Protein AF-0000000087427695 (afdb_homodimer)

pLDDT: mean 90.25, std 12.3, range [23.39, 98.06]

Radius of gyration: 24.6 Å; Cα contacts (8 Å, |Δi|>4): 651; chains: 2; bounding box: 50×74×63 Å

Secondary structure (DSSP, 8-state):
---TT-SEEEEEGGG--TT-EEEEEEEEEEEEEEEEEE--STT---EEEEEEEETTT--EEEEEEETTSEEEEE-EEEEEEEEEEE-SSEEEEE-TTS-EEEEE--TT-HHHHHHHHHHHHH-SEEEEEEEEEETTEEEEEEEEEEE--/---TT-SEEEEEGGG--TT-EEEEEEEEEEEEEEEEEE--STTPPPEEEEEEEETTT--EEEEEEETTSEEEEE-EEEEEEEEEEE-SSEEEEE-TTS-EEEEE--TT-HHHHHHHHHHHHH-SEEEEEEEEEETTEEEEEEEEEEE--

Structure (mmCIF, N/CA/C/O backbone):
data_AF-0000000087427695-model_v1
#
loop_
_entity.id
_entity.type
_entity.pdbx_description
1 polymer 'Eukaryotic translation initiation factor 5A'
#
loop_
_atom_site.group_PDB
_atom_site.id
_atom_site.type_symbol
_atom_site.label_atom_id
_atom_site.label_alt_id
_atom_site.label_comp_id
_atom_site.label_asym_id
_atom_site.label_entity_id
_atom_site.label_seq_id
_atom_site.pdbx_PDB_ins_code
_atom_site.Cartn_x
_atom_site.Cartn_y
_atom_site.Cartn_z
_atom_site.occupancy
_atom_site.B_iso_or_equiv
_atom_site.auth_seq_id
_atom_site.auth_comp_id
_atom_site.auth_asym_id
_atom_site.auth_atom_id
_atom_site.pdbx_PDB_model_num
ATOM 1 N N . MET A 1 1 ? -1.436 -30.484 7.551 1 23.73 1 MET A N 1
ATOM 2 C CA . MET A 1 1 ? -2.191 -30.594 6.305 1 23.73 1 MET A CA 1
ATOM 3 C C . MET A 1 1 ? -2.738 -29.234 5.883 1 23.73 1 MET A C 1
ATOM 5 O O . MET A 1 1 ? -3.424 -28.562 6.66 1 23.73 1 MET A O 1
ATOM 9 N N . SER A 1 2 ? -1.896 -28.297 5.223 1 32.62 2 SER A N 1
ATOM 10 C CA . SER A 1 2 ? -2.33 -26.953 4.863 1 32.62 2 SER A CA 1
ATOM 11 C C . SER A 1 2 ? -3.75 -26.953 4.305 1 32.62 2 SER A C 1
ATOM 13 O O . SER A 1 2 ? -4.051 -27.703 3.369 1 32.62 2 SER A O 1
ATOM 15 N N . ALA A 1 3 ? -4.711 -26.781 4.957 1 34.72 3 ALA A N 1
ATOM 16 C CA . ALA A 1 3 ? -6.086 -26.875 4.477 1 34.72 3 ALA A CA 1
ATOM 17 C C . ALA A 1 3 ? -6.266 -26.125 3.16 1 34.72 3 ALA A C 1
ATOM 19 O O . ALA A 1 3 ? -5.832 -24.984 3.027 1 34.72 3 ALA A O 1
ATOM 20 N N . SER A 1 4 ? -6.473 -26.703 2.004 1 45.66 4 SER A N 1
ATOM 21 C CA . SER A 1 4 ? -6.457 -26.547 0.552 1 45.66 4 SER A CA 1
ATOM 22 C C . SER A 1 4 ? -7.062 -25.219 0.126 1 45.66 4 SER A C 1
ATOM 24 O O . SER A 1 4 ? -6.645 -24.641 -0.875 1 45.66 4 SER A O 1
ATOM 26 N N . GLY A 1 5 ? -8.031 -24.578 0.912 1 54.56 5 GLY A N 1
ATOM 27 C CA . GLY A 1 5 ? -8.875 -23.469 0.482 1 54.56 5 GLY A CA 1
ATOM 28 C C . GLY A 1 5 ? -8.461 -22.141 1.078 1 54.56 5 GLY A C 1
ATOM 29 O O . GLY A 1 5 ? -9.039 -21.094 0.755 1 54.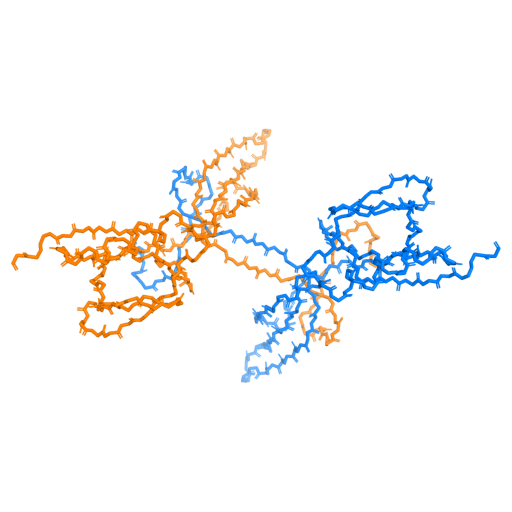56 5 GLY A O 1
ATOM 30 N N . GLU A 1 6 ? -7.508 -22.141 2.02 1 64.12 6 GLU A N 1
ATOM 31 C CA . GLU A 1 6 ? -7.246 -20.875 2.697 1 64.12 6 GLU A CA 1
ATOM 32 C C . GLU A 1 6 ? -6.281 -20.016 1.894 1 64.12 6 GLU A C 1
ATOM 34 O O . GLU A 1 6 ? -5.258 -20.5 1.408 1 64.12 6 GLU A O 1
ATOM 39 N N . PRO A 1 7 ? -6.57 -18.688 1.819 1 83.25 7 PRO A N 1
ATOM 40 C CA . PRO A 1 7 ? -5.742 -17.797 1.016 1 83.25 7 PRO A CA 1
ATOM 41 C C . PRO A 1 7 ? -4.336 -17.609 1.585 1 83.25 7 PRO A C 1
ATOM 43 O O . PRO A 1 7 ? -3.418 -17.234 0.859 1 83.25 7 PRO A O 1
ATOM 46 N N . MET A 1 8 ? -4.199 -18.062 2.918 1 90.31 8 MET A N 1
ATOM 47 C CA . MET A 1 8 ? -2.902 -17.891 3.568 1 90.31 8 MET A CA 1
ATOM 48 C C . MET A 1 8 ? -2.715 -18.906 4.695 1 90.31 8 MET A C 1
ATOM 50 O O . MET A 1 8 ? -3.674 -19.562 5.113 1 90.31 8 MET A O 1
ATOM 54 N N . TYR A 1 9 ? -1.503 -19.172 5.152 1 92.38 9 TYR A N 1
ATOM 55 C CA . TYR A 1 9 ? -1.178 -20.047 6.273 1 92.38 9 TYR A CA 1
ATOM 56 C C . TYR A 1 9 ? -0.063 -19.453 7.125 1 92.38 9 TYR A C 1
ATOM 58 O O . TYR A 1 9 ? 0.757 -18.672 6.629 1 92.38 9 TYR A O 1
ATOM 66 N N . PRO A 1 10 ? -0.012 -19.781 8.383 1 93.75 10 PRO A N 1
ATOM 67 C CA . PRO A 1 10 ? 1.019 -19.25 9.273 1 93.75 10 PRO A CA 1
ATOM 68 C C . PRO A 1 10 ? 2.336 -20.016 9.188 1 93.75 10 PRO A C 1
ATOM 70 O O . PRO A 1 10 ? 2.336 -21.219 8.922 1 93.75 10 PRO A O 1
ATOM 73 N N . LYS A 1 11 ? 3.418 -19.359 9.305 1 94.56 11 LYS A N 1
ATOM 74 C CA . LYS A 1 11 ? 4.773 -19.906 9.383 1 94.56 11 LYS A CA 1
ATOM 75 C C . LYS A 1 11 ? 5.625 -19.109 10.375 1 94.56 11 LYS A C 1
ATOM 77 O O . LYS A 1 11 ? 5.551 -17.891 10.422 1 94.56 11 LYS A O 1
ATOM 82 N N . GLN A 1 12 ? 6.414 -19.781 11.18 1 94.94 12 GLN A N 1
ATOM 83 C CA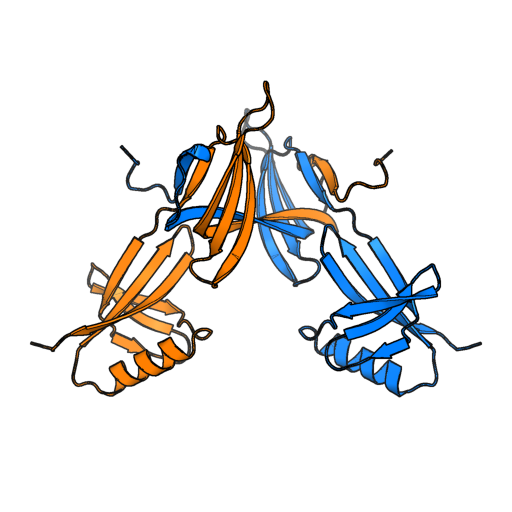 . GLN A 1 12 ? 7.301 -19.062 12.086 1 94.94 12 GLN A CA 1
ATOM 84 C C . GLN A 1 12 ? 8.336 -18.25 11.32 1 94.94 12 GLN A C 1
ATOM 86 O O . GLN A 1 12 ? 8.945 -18.734 10.367 1 94.94 12 GLN A O 1
ATOM 91 N N . ALA A 1 13 ? 8.602 -17.078 11.781 1 95.06 13 ALA A N 1
ATOM 92 C CA . ALA A 1 13 ? 9.531 -16.188 11.102 1 95.06 13 ALA A CA 1
ATOM 93 C C . ALA A 1 13 ? 10.922 -16.797 11.008 1 95.06 13 ALA A C 1
ATOM 95 O O . ALA A 1 13 ? 11.602 -16.656 9.984 1 95.06 13 ALA A O 1
ATOM 96 N N . GLY A 1 14 ? 11.258 -17.469 12.055 1 94.44 14 GLY A N 1
ATOM 97 C CA . GLY A 1 14 ? 12.57 -18.094 12.07 1 94.44 14 GLY A CA 1
ATOM 98 C C . GLY A 1 14 ? 12.711 -19.203 11.055 1 94.44 14 GLY A C 1
ATOM 99 O O . GLY A 1 14 ? 13.82 -19.641 10.75 1 94.44 14 GLY A O 1
ATOM 100 N N . ASN A 1 15 ? 11.609 -19.703 10.523 1 95.62 15 ASN A N 1
ATOM 101 C CA . ASN A 1 15 ? 11.625 -20.797 9.547 1 95.62 15 ASN A CA 1
ATOM 102 C C . ASN A 1 15 ? 11.516 -20.281 8.117 1 95.62 15 ASN A C 1
ATOM 104 O O . ASN A 1 15 ? 11.516 -21.062 7.168 1 95.62 15 ASN A O 1
ATOM 108 N N . LEU A 1 16 ? 11.43 -19.031 8.008 1 96.19 16 LEU A N 1
ATOM 109 C CA . LEU A 1 16 ? 11.344 -18.438 6.672 1 96.19 16 LEU A CA 1
ATOM 110 C C . LEU A 1 16 ? 12.695 -18.516 5.961 1 96.19 16 LEU A C 1
ATOM 112 O O . LEU A 1 16 ? 13.742 -18.328 6.586 1 96.19 16 LEU A O 1
ATOM 116 N N . LYS A 1 17 ? 12.617 -18.719 4.703 1 96.38 17 LYS A N 1
ATOM 117 C CA . LYS A 1 17 ? 13.805 -18.719 3.855 1 96.38 17 LYS A CA 1
ATOM 118 C C . LYS A 1 17 ? 13.602 -17.828 2.637 1 96.38 17 LYS A C 1
ATOM 120 O O . LYS A 1 17 ? 12.477 -17.484 2.283 1 96.38 17 LYS A O 1
ATOM 125 N N . LYS A 1 18 ? 14.758 -17.484 2.076 1 96.62 18 LYS A N 1
ATOM 126 C CA . LYS A 1 18 ? 14.688 -16.781 0.799 1 96.62 18 LYS A CA 1
ATOM 127 C C . LYS A 1 18 ? 13.844 -17.547 -0.209 1 96.62 18 LYS A C 1
ATOM 129 O O . LYS A 1 18 ? 14 -18.766 -0.362 1 96.62 18 LYS A O 1
ATOM 134 N N . GLY A 1 19 ? 12.984 -16.859 -0.853 1 97.31 19 GLY A N 1
ATOM 135 C CA . GLY A 1 19 ? 12.148 -17.5 -1.854 1 97.31 19 GLY A CA 1
ATOM 136 C C . GLY A 1 19 ? 10.766 -17.844 -1.337 1 97.31 19 GLY A C 1
ATOM 137 O O . GLY A 1 19 ? 9.844 -18.078 -2.123 1 97.31 19 GLY A O 1
ATOM 138 N N . ASP A 1 20 ? 10.602 -17.844 -0.006 1 97.31 20 ASP A N 1
ATOM 139 C CA . ASP A 1 20 ? 9.281 -18.078 0.565 1 97.31 20 ASP A CA 1
ATOM 140 C C . ASP A 1 20 ? 8.352 -16.891 0.317 1 97.31 20 ASP A C 1
ATOM 142 O O . ASP A 1 20 ? 8.812 -15.766 0.136 1 97.31 20 ASP A O 1
ATOM 146 N N . TYR A 1 21 ? 7.117 -17.25 0.257 1 97.19 21 TYR A N 1
ATOM 147 C CA . TYR A 1 21 ? 6.137 -16.172 0.163 1 97.19 21 TYR A CA 1
ATOM 148 C C . TYR A 1 21 ? 5.742 -15.672 1.547 1 97.19 21 TYR A C 1
ATOM 150 O O . TYR A 1 21 ? 5.75 -16.438 2.516 1 97.19 21 TYR A O 1
ATOM 158 N N . ILE A 1 22 ? 5.426 -14.43 1.619 1 96.31 22 ILE A N 1
ATOM 159 C CA . ILE A 1 22 ? 5.039 -13.82 2.885 1 96.31 22 ILE A CA 1
ATOM 160 C C . ILE A 1 22 ? 4.07 -12.672 2.627 1 96.31 22 ILE A C 1
ATOM 162 O O . ILE A 1 22 ? 4.172 -11.984 1.609 1 96.31 22 ILE A O 1
ATOM 166 N N . VAL A 1 23 ? 3.182 -12.523 3.516 1 93.44 23 VAL A N 1
ATOM 167 C CA . VAL A 1 23 ? 2.283 -11.375 3.467 1 93.44 23 VAL A CA 1
ATOM 168 C C . VAL A 1 23 ? 2.926 -10.188 4.176 1 93.44 23 VAL A C 1
ATOM 170 O O . VAL A 1 23 ? 3.268 -10.273 5.359 1 93.44 23 VAL A O 1
ATOM 173 N N . MET A 1 24 ? 3.148 -9.148 3.414 1 91.81 24 MET A N 1
ATOM 174 C CA . MET A 1 24 ? 3.684 -7.926 4.004 1 91.81 24 MET A CA 1
ATOM 175 C C . MET A 1 24 ? 2.584 -6.883 4.188 1 91.81 24 MET A C 1
ATOM 177 O O . MET A 1 24 ? 1.581 -6.898 3.471 1 91.81 24 MET A O 1
ATOM 181 N N . LYS A 1 25 ? 2.773 -6.16 5.242 1 84.88 25 LYS A N 1
ATOM 182 C CA . LYS A 1 25 ? 1.783 -5.129 5.535 1 84.88 25 LYS A CA 1
ATOM 183 C C . LYS A 1 25 ? 2.377 -3.732 5.371 1 84.88 25 LYS A C 1
ATOM 185 O O . LYS A 1 25 ? 3.555 -3.516 5.664 1 84.88 25 LYS A O 1
ATOM 190 N N . ASP A 1 26 ? 1.65 -2.912 4.754 1 82.5 26 ASP A N 1
ATOM 191 C CA . ASP A 1 26 ? 1.97 -1.487 4.746 1 82.5 26 ASP A CA 1
ATOM 192 C C . ASP A 1 26 ? 0.881 -0.677 5.445 1 82.5 26 ASP A C 1
ATOM 194 O O . ASP A 1 26 ? -0.262 -1.125 5.551 1 82.5 26 ASP A O 1
ATOM 198 N N . VAL A 1 27 ? 1.381 0.346 6.09 1 82.44 27 VAL A N 1
ATOM 199 C CA . VAL A 1 27 ? 0.466 1.183 6.859 1 82.44 27 VAL A CA 1
ATOM 200 C C . VAL A 1 27 ? 0.341 2.555 6.199 1 82.44 27 VAL A C 1
ATOM 202 O O . VAL A 1 27 ? 1.327 3.104 5.703 1 82.44 27 VAL A O 1
ATOM 205 N N . PHE A 1 28 ? -0.844 2.963 6.164 1 88 28 PHE A N 1
ATOM 206 C CA . PHE A 1 28 ? -1.158 4.215 5.488 1 88 28 PHE A CA 1
ATOM 207 C C . PHE A 1 28 ? -1.92 5.156 6.414 1 88 28 PHE A C 1
ATOM 209 O O . PHE A 1 28 ? -2.873 4.746 7.078 1 88 28 PHE A O 1
ATOM 216 N N . PRO A 1 29 ? -1.389 6.41 6.461 1 94.44 29 PRO A N 1
ATOM 217 C CA . PRO A 1 29 ? -2.203 7.402 7.164 1 94.44 29 PRO A CA 1
ATOM 218 C C . PRO A 1 29 ? -3.451 7.805 6.379 1 94.44 29 PRO A C 1
ATOM 220 O O . PRO A 1 29 ? -3.346 8.367 5.289 1 94.44 29 PRO A O 1
ATOM 223 N N . CYS A 1 30 ? -4.602 7.605 6.953 1 95.94 30 CYS A N 1
ATOM 224 C CA . CYS A 1 30 ? -5.867 7.852 6.27 1 95.94 30 CYS A CA 1
ATOM 225 C C . CYS A 1 30 ? -6.789 8.711 7.125 1 95.94 30 CYS A C 1
ATOM 227 O O . CYS A 1 30 ? -6.527 8.922 8.312 1 95.94 30 CYS A O 1
ATOM 229 N N . LYS A 1 31 ? -7.711 9.273 6.414 1 97.31 31 LYS A N 1
ATOM 230 C CA . LYS A 1 31 ? -8.82 9.969 7.059 1 97.31 31 LYS A CA 1
ATOM 231 C C . LYS A 1 31 ? -10.125 9.203 6.875 1 97.31 31 LYS A C 1
ATOM 233 O O . LYS A 1 31 ? -10.445 8.766 5.766 1 97.31 31 LYS A O 1
ATOM 238 N N . VAL A 1 32 ? -10.875 9.062 7.949 1 98 32 VAL A N 1
ATOM 239 C CA . VAL A 1 32 ? -12.109 8.281 7.906 1 98 32 VAL A CA 1
ATOM 240 C C . VAL A 1 32 ? -13.164 9.031 7.086 1 98 32 VAL A C 1
ATOM 242 O O . VAL A 1 32 ? -13.508 10.172 7.398 1 98 32 VAL A O 1
ATOM 245 N N . SER A 1 33 ? -13.594 8.422 6.102 1 98.06 33 SER A N 1
ATOM 246 C CA . SER A 1 33 ? -14.656 9 5.285 1 98.06 33 SER A CA 1
ATOM 247 C C . SER A 1 33 ? -16.031 8.516 5.73 1 98.06 33 SER A C 1
ATOM 249 O O . SER A 1 33 ? -17.016 9.242 5.613 1 98.06 33 SER A O 1
ATOM 251 N N . GLU A 1 34 ? -16.094 7.227 6.121 1 97.19 34 GLU A N 1
ATOM 252 C CA . GLU A 1 34 ? -17.344 6.617 6.594 1 97.19 34 GLU A CA 1
ATOM 253 C C . GLU A 1 34 ? -17.062 5.586 7.684 1 97.19 34 GLU A C 1
ATOM 255 O O . GLU A 1 34 ? -16.094 4.824 7.598 1 97.19 34 GLU A O 1
ATOM 260 N N . ILE A 1 35 ? -17.953 5.598 8.633 1 95.44 35 ILE A N 1
ATOM 261 C CA . ILE A 1 35 ? -17.875 4.582 9.68 1 95.44 35 ILE A CA 1
ATOM 262 C C . ILE A 1 35 ? -19.281 4.156 10.086 1 95.44 35 ILE A C 1
ATOM 264 O O . ILE A 1 35 ? -20.172 5 10.242 1 95.44 35 ILE A O 1
ATOM 268 N N . SER A 1 36 ? -19.422 2.85 10.078 1 94.88 36 SER A N 1
ATOM 269 C CA . SER A 1 36 ? -20.703 2.303 10.5 1 94.88 36 SER A CA 1
ATOM 270 C C . SER A 1 36 ? -20.531 1.27 11.609 1 94.88 36 SER A C 1
ATOM 272 O O . SER A 1 36 ? -19.609 0.457 11.562 1 94.88 36 SER A O 1
ATOM 274 N N . THR A 1 37 ? -21.328 1.378 12.625 1 91.75 37 THR A N 1
ATOM 275 C CA . THR A 1 37 ? -21.281 0.425 13.734 1 91.75 37 THR A CA 1
ATOM 276 C C . THR A 1 37 ? -22.562 -0.418 13.766 1 91.75 37 THR A C 1
ATOM 278 O O . THR A 1 37 ? -23.672 0.12 13.734 1 91.75 37 THR A O 1
ATOM 281 N N . SER A 1 38 ? -22.281 -1.71 13.664 1 89.56 38 SER A N 1
ATOM 282 C CA . SER A 1 38 ? -23.438 -2.611 13.688 1 89.56 38 SER A CA 1
ATOM 283 C C . SER A 1 38 ? -23.422 -3.477 14.945 1 89.56 38 SER A C 1
ATOM 285 O O . SER A 1 38 ? -22.375 -3.949 15.375 1 89.56 38 SER A O 1
ATOM 287 N N . LYS A 1 39 ? -24.562 -3.432 15.664 1 81.5 39 LYS A N 1
ATOM 288 C CA . LYS A 1 39 ? -24.703 -4.273 16.844 1 81.5 39 LYS A CA 1
ATOM 289 C C . LYS A 1 39 ? -25.031 -5.711 16.469 1 81.5 39 LYS A C 1
ATOM 291 O O . LYS A 1 39 ? -25.906 -5.949 15.625 1 81.5 39 LYS A O 1
ATOM 296 N N . THR A 1 40 ? -24.016 -6.512 16.766 1 72.19 40 THR A N 1
ATOM 297 C CA . THR A 1 40 ? -24.359 -7.906 16.531 1 72.19 40 THR A CA 1
ATOM 298 C C . THR A 1 40 ? -25.484 -8.344 17.469 1 72.19 40 THR A C 1
ATOM 300 O O . THR A 1 40 ? -25.766 -7.672 18.469 1 72.19 40 THR A O 1
ATOM 303 N N . GLY A 1 41 ? -26.281 -9.414 17.172 1 67.31 41 GLY A N 1
ATOM 304 C CA . GLY A 1 41 ? -27.391 -9.945 17.938 1 67.31 41 GLY A CA 1
ATOM 305 C C . GLY A 1 41 ? -27.172 -9.891 19.438 1 67.31 41 GLY A C 1
ATOM 306 O O . GLY A 1 41 ? -26.328 -9.125 19.906 1 67.31 41 GLY A O 1
ATOM 307 N N . LYS A 1 42 ? -27.875 -10.492 20.328 1 68.06 42 LYS A N 1
ATOM 308 C CA . LYS A 1 42 ? -27.984 -10.477 21.781 1 68.06 42 LYS A CA 1
ATOM 309 C C . LYS A 1 42 ? -26.625 -10.711 22.438 1 68.06 42 LYS A C 1
ATOM 311 O O . LYS A 1 42 ? -26.359 -10.203 23.531 1 68.06 42 LYS A O 1
ATOM 316 N N . HIS A 1 43 ? -25.719 -11.289 21.891 1 68.19 43 HIS A N 1
ATOM 317 C CA . HIS A 1 43 ? -24.484 -11.648 22.562 1 68.19 43 HIS A CA 1
ATOM 318 C C . HIS A 1 43 ? -23.266 -11.211 21.75 1 68.19 43 HIS A C 1
ATOM 320 O O . HIS A 1 43 ? -22.141 -11.562 22.094 1 68.19 43 HIS A O 1
ATOM 326 N N . GLY A 1 44 ? -23.562 -10.32 20.719 1 70.75 44 GLY A N 1
ATOM 327 C CA . GLY A 1 44 ? -22.375 -10.062 19.922 1 70.75 44 GLY A CA 1
ATOM 328 C C . GLY A 1 44 ? -21.781 -8.695 20.172 1 70.75 44 GLY A C 1
ATOM 329 O O . GLY A 1 44 ? -22.453 -7.789 20.656 1 70.75 44 GLY A O 1
ATOM 330 N N . HIS A 1 45 ? -20.531 -8.562 20.25 1 82.75 45 HIS A N 1
ATOM 331 C CA . HIS A 1 45 ? -19.891 -7.258 20.281 1 82.75 45 HIS A CA 1
ATOM 332 C C . HIS A 1 45 ? -20.188 -6.461 19.016 1 82.75 45 HIS A C 1
ATOM 334 O O . HIS A 1 45 ? -20.453 -7.043 17.969 1 82.75 45 HIS A O 1
ATOM 340 N N . ALA A 1 46 ? -20.359 -5.223 19.266 1 92.88 46 ALA A N 1
ATOM 341 C CA . ALA A 1 46 ? -20.578 -4.336 18.125 1 92.88 46 ALA A CA 1
ATOM 342 C C . ALA A 1 46 ? -19.375 -4.363 17.188 1 92.88 46 ALA A C 1
ATOM 344 O O . ALA A 1 46 ? -18.234 -4.562 17.625 1 92.88 46 ALA A O 1
ATOM 345 N N . LYS A 1 47 ? -19.641 -4.398 15.883 1 92.69 47 LYS A N 1
ATOM 346 C CA . LYS A 1 47 ? -18.594 -4.352 14.867 1 92.69 47 LYS A CA 1
ATOM 347 C C . LYS A 1 47 ? -18.609 -3.023 14.117 1 92.69 47 LYS A C 1
ATOM 349 O O . LYS A 1 47 ? -19.672 -2.479 13.828 1 92.69 47 LYS A O 1
ATOM 354 N N . CYS A 1 48 ? -17.5 -2.512 13.836 1 95.25 48 CYS A N 1
ATOM 355 C CA . CYS A 1 48 ? -17.359 -1.277 13.07 1 95.25 48 CYS A CA 1
ATOM 356 C C . CYS A 1 48 ? -16.828 -1.561 11.664 1 95.25 48 CYS A C 1
ATOM 358 O O . CYS A 1 48 ? -15.828 -2.248 11.5 1 95.25 48 CYS A O 1
ATOM 360 N N . SER A 1 49 ? -17.484 -1.076 10.719 1 96 49 SER A N 1
ATOM 361 C CA . SER A 1 49 ? -17 -1.007 9.344 1 96 49 SER A CA 1
ATOM 362 C C . SER A 1 49 ? -16.453 0.38 9.016 1 96 49 SER A C 1
ATOM 364 O O . SER A 1 49 ? -17.172 1.376 9.125 1 96 49 SER A O 1
ATOM 366 N N . ILE A 1 50 ? -15.227 0.386 8.625 1 95.56 50 ILE A N 1
ATOM 367 C CA . ILE A 1 50 ? -14.539 1.666 8.469 1 95.56 50 ILE A CA 1
ATOM 368 C C . ILE A 1 50 ? -14.102 1.835 7.012 1 95.56 50 ILE A C 1
ATOM 370 O O . ILE A 1 50 ? -13.5 0.929 6.43 1 95.56 50 ILE A O 1
ATOM 374 N N . THR A 1 51 ? -14.43 2.924 6.445 1 97.06 51 THR A N 1
ATOM 375 C CA . THR A 1 51 ? -13.898 3.387 5.168 1 97.06 51 THR A CA 1
ATOM 376 C C . THR A 1 51 ? -13.031 4.629 5.359 1 97.06 51 THR A C 1
ATOM 378 O O . THR A 1 51 ? -13.445 5.586 6.02 1 97.06 51 THR A O 1
ATOM 381 N N . ALA A 1 52 ? -11.781 4.496 4.855 1 97.06 52 ALA A N 1
ATOM 382 C CA . ALA A 1 52 ? -10.875 5.629 5.02 1 97.06 52 ALA A CA 1
ATOM 383 C C . ALA A 1 52 ? -10.094 5.895 3.738 1 97.06 52 ALA A C 1
ATOM 385 O O . ALA A 1 52 ? -10 5.027 2.869 1 97.06 52 ALA A O 1
ATOM 386 N N . ILE A 1 53 ? -9.609 7.121 3.617 1 96 53 ILE A N 1
ATOM 387 C CA . ILE A 1 53 ? -8.898 7.559 2.422 1 96 53 ILE A CA 1
ATOM 388 C C . ILE A 1 53 ? -7.488 8.016 2.797 1 96 53 ILE A C 1
ATOM 390 O O . ILE A 1 53 ? -7.312 8.805 3.727 1 96 53 ILE A O 1
ATOM 394 N N . ASP A 1 54 ? -6.555 7.484 2.088 1 94.81 54 ASP A N 1
ATOM 395 C CA . ASP A 1 54 ? -5.172 7.898 2.314 1 94.81 54 ASP A CA 1
ATOM 396 C C . ASP A 1 54 ? -5 9.398 2.076 1 94.81 54 ASP A C 1
ATOM 398 O O . ASP A 1 54 ? -5.375 9.914 1.021 1 94.81 54 ASP A O 1
ATOM 402 N N . ILE A 1 55 ? -4.391 10.047 2.936 1 93.69 55 ILE A N 1
ATOM 403 C CA . ILE A 1 55 ? -4.387 11.5 2.898 1 93.69 55 ILE A CA 1
ATOM 404 C C . ILE A 1 55 ? -3.305 11.992 1.938 1 93.69 55 ILE A C 1
ATOM 406 O O . ILE A 1 55 ? -3.227 13.188 1.64 1 93.69 55 ILE A O 1
ATOM 410 N N . PHE A 1 56 ? -2.457 11.133 1.432 1 89.62 56 PHE A N 1
ATOM 411 C CA . PHE A 1 56 ? -1.427 11.531 0.48 1 89.62 56 PHE A CA 1
ATOM 412 C C . PHE A 1 56 ? -1.771 11.055 -0.925 1 89.62 56 PHE A C 1
ATOM 414 O O . PHE A 1 56 ? -1.624 11.805 -1.895 1 89.62 56 PHE A O 1
ATOM 421 N N . THR A 1 57 ? -2.289 9.867 -1.034 1 86.62 57 THR A N 1
ATOM 422 C CA . THR A 1 57 ? -2.465 9.289 -2.359 1 86.62 57 THR A CA 1
ATOM 423 C C . THR A 1 57 ? -3.924 9.383 -2.801 1 86.62 57 THR A C 1
ATOM 425 O O . THR A 1 57 ? -4.227 9.266 -3.99 1 86.62 57 THR A O 1
ATOM 428 N N . GLY A 1 58 ? -4.801 9.438 -1.817 1 90.19 58 GLY A N 1
ATOM 429 C CA . GLY A 1 58 ? -6.219 9.453 -2.152 1 90.19 58 GLY A CA 1
ATOM 430 C C . GLY A 1 58 ? -6.809 8.062 -2.309 1 90.19 58 GLY A C 1
ATOM 431 O O . GLY A 1 58 ? -7.992 7.918 -2.621 1 90.19 58 GLY A O 1
ATOM 432 N N . LYS A 1 59 ? -6.055 7.082 -2.031 1 88.44 59 LYS A N 1
ATOM 433 C CA . LYS A 1 59 ? -6.535 5.707 -2.158 1 88.44 59 LYS A CA 1
ATOM 434 C C . LYS A 1 59 ? -7.5 5.355 -1.029 1 88.44 59 LYS A C 1
ATOM 436 O O . LYS A 1 59 ? -7.258 5.695 0.131 1 88.44 59 LYS A O 1
ATOM 441 N N . LYS A 1 60 ? -8.5 4.672 -1.416 1 91.75 60 LYS A N 1
ATOM 442 C CA . LYS A 1 60 ? -9.523 4.273 -0.456 1 91.75 60 LYS A CA 1
ATOM 443 C C . LYS A 1 60 ? -9.219 2.9 0.134 1 91.75 60 LYS A C 1
ATOM 445 O O . LYS A 1 60 ? -8.805 1.988 -0.583 1 91.75 60 LYS A O 1
ATOM 450 N N . TYR A 1 61 ? -9.414 2.732 1.403 1 91.25 61 TYR A N 1
ATOM 451 C CA . TYR A 1 61 ? -9.242 1.471 2.115 1 91.25 61 TYR A CA 1
ATOM 452 C C . TYR A 1 61 ? -10.477 1.153 2.957 1 91.25 61 TYR A C 1
ATOM 454 O O . TYR A 1 61 ? -11.164 2.061 3.422 1 91.25 61 TYR A O 1
ATOM 462 N N . GLU A 1 62 ? -10.742 -0.096 3.107 1 91.75 62 GLU A N 1
ATOM 463 C CA . GLU A 1 62 ? -11.836 -0.56 3.953 1 91.75 62 GLU A CA 1
ATOM 464 C C . GLU A 1 62 ? -11.359 -1.61 4.949 1 91.75 62 GLU A C 1
ATOM 466 O O . GLU A 1 62 ? -10.469 -2.408 4.641 1 91.75 62 GLU A O 1
ATOM 471 N N . ASP A 1 63 ? -11.906 -1.565 6.113 1 89.62 63 ASP A N 1
ATOM 472 C CA . ASP A 1 63 ? -11.617 -2.541 7.16 1 89.62 63 ASP A CA 1
ATOM 473 C C . ASP A 1 63 ? -12.781 -2.654 8.141 1 89.62 63 ASP A C 1
ATOM 475 O O . ASP A 1 63 ? -13.672 -1.801 8.156 1 89.62 63 ASP A O 1
ATOM 479 N N . SER A 1 64 ? -12.797 -3.746 8.828 1 91.81 64 SER A N 1
ATOM 480 C CA . SER A 1 64 ? -13.805 -3.945 9.867 1 91.81 64 SER A CA 1
ATOM 481 C C . SER A 1 64 ? -13.188 -4.551 11.125 1 91.81 64 SER A C 1
ATOM 483 O O . SER A 1 64 ? -12.242 -5.336 11.039 1 91.81 64 SER A O 1
ATOM 485 N N . CYS A 1 65 ? -13.672 -4.129 12.266 1 89.5 65 CYS A N 1
ATOM 486 C CA . CYS A 1 65 ? -13.148 -4.629 13.539 1 89.5 65 CYS A CA 1
ATOM 487 C C . CYS A 1 65 ? -14.164 -4.441 14.656 1 89.5 65 CYS A C 1
ATOM 489 O O . CYS A 1 65 ? -15.094 -3.645 14.531 1 89.5 65 CYS A O 1
ATOM 491 N N . PRO A 1 66 ? -14.086 -5.242 15.633 1 91.69 66 PRO A N 1
ATOM 492 C CA . PRO A 1 66 ? -14.945 -5.004 16.797 1 91.69 66 PRO A CA 1
ATOM 493 C C . PRO A 1 66 ? -14.812 -3.59 17.359 1 91.69 66 PRO A C 1
ATOM 495 O O . PRO A 1 66 ? -13.719 -3.02 17.344 1 91.69 66 PRO A O 1
ATOM 498 N N . SER A 1 67 ? -15.898 -3.033 17.859 1 93 67 SER A N 1
ATOM 499 C CA . SER A 1 67 ? -15.938 -1.656 18.344 1 93 67 SER A CA 1
ATOM 500 C C . SER A 1 67 ? -15.008 -1.465 19.531 1 93 67 SER A C 1
ATOM 502 O O . SER A 1 67 ? -14.547 -0.354 19.797 1 93 67 SER A O 1
ATOM 504 N N . SER A 1 68 ? -14.711 -2.496 20.219 1 92.94 68 SER A N 1
ATOM 505 C CA . SER A 1 68 ? -13.898 -2.424 21.438 1 92.94 68 SER A CA 1
ATOM 506 C C . SER A 1 68 ? -12.406 -2.463 21.109 1 92.94 68 SER A C 1
ATOM 508 O O . SER A 1 68 ? -11.562 -2.217 21.969 1 92.94 68 SER A O 1
ATOM 510 N N . HIS A 1 69 ? -12.047 -2.768 19.906 1 92.19 69 HIS A N 1
ATOM 511 C CA . HIS A 1 69 ? -10.648 -2.855 19.516 1 92.19 69 HIS A CA 1
ATOM 512 C C . HIS A 1 69 ? -10.016 -1.473 19.406 1 92.19 69 HIS A C 1
ATOM 514 O O . HIS A 1 69 ? -10.656 -0.531 18.922 1 92.19 69 HIS A O 1
ATOM 520 N N . ASN A 1 70 ? -8.82 -1.425 19.844 1 92.75 70 ASN A N 1
ATOM 521 C CA . ASN A 1 70 ? -8.047 -0.203 19.641 1 92.75 70 ASN A CA 1
ATOM 522 C C . ASN A 1 70 ? -7.434 -0.149 18.25 1 92.75 70 ASN A C 1
ATOM 524 O O . ASN A 1 70 ? -6.789 -1.106 17.812 1 92.75 70 ASN A O 1
ATOM 528 N N . VAL A 1 71 ? -7.672 0.944 17.594 1 91.69 71 VAL A N 1
ATOM 529 C CA . VAL A 1 71 ? -7.039 1.202 16.312 1 91.69 71 VAL A CA 1
ATOM 530 C C . VAL A 1 71 ? -5.996 2.311 16.453 1 91.69 71 VAL A C 1
ATOM 532 O O . VAL A 1 71 ? -6.051 3.098 17.406 1 91.69 71 VAL A O 1
ATOM 535 N N . MET A 1 72 ? -5.039 2.252 15.516 1 91.69 72 MET A N 1
ATOM 536 C CA . MET A 1 72 ? -3.996 3.271 15.57 1 91.69 72 MET A CA 1
ATOM 537 C C . MET A 1 72 ? -4.387 4.496 14.75 1 91.69 72 MET A C 1
ATOM 539 O O . MET A 1 72 ? -4.918 4.363 13.648 1 91.69 72 MET A O 1
ATOM 543 N N . CYS A 1 73 ? -4.152 5.641 15.359 1 94.88 73 CYS A N 1
ATOM 544 C CA . CYS A 1 73 ? -4.395 6.926 14.719 1 94.88 73 CYS A CA 1
ATOM 545 C C . CYS A 1 73 ? -3.098 7.703 14.547 1 94.88 73 CYS A C 1
ATOM 547 O O . CYS A 1 73 ? -2.359 7.902 15.516 1 94.88 73 CYS A O 1
ATOM 549 N N . PRO A 1 74 ? -2.82 8.094 13.32 1 94.38 74 PRO A N 1
ATOM 550 C CA . PRO A 1 74 ? -1.584 8.859 13.117 1 94.38 74 PRO A CA 1
ATOM 551 C C . PRO A 1 74 ? -1.688 10.297 13.617 1 94.38 74 PRO A C 1
ATOM 553 O O . PRO A 1 74 ? -2.775 10.883 13.609 1 94.38 74 PRO A O 1
ATOM 556 N N . ASN A 1 75 ? -0.568 10.781 14.102 1 94.5 75 ASN A N 1
ATOM 557 C CA . ASN A 1 75 ? -0.474 12.227 14.281 1 94.5 75 ASN A CA 1
ATOM 558 C C . ASN A 1 75 ? -0.239 12.938 12.953 1 94.5 75 ASN A C 1
ATOM 560 O O . ASN A 1 75 ? 0.702 12.609 12.227 1 94.5 75 ASN A O 1
ATOM 564 N N . VAL A 1 76 ? -1.105 13.797 12.664 1 95.44 76 VAL A N 1
ATOM 565 C CA . VAL A 1 76 ? -1.009 14.531 11.398 1 95.44 76 VAL A CA 1
ATOM 566 C C . VAL A 1 76 ? -0.726 16 11.68 1 95.44 76 VAL A C 1
ATOM 568 O O . VAL A 1 76 ? -1.394 16.625 12.508 1 95.44 76 VAL A O 1
ATOM 571 N N . SER A 1 77 ? 0.344 16.438 11.07 1 94.5 77 SER A N 1
ATOM 572 C CA . SER A 1 77 ? 0.668 17.859 11.18 1 94.5 77 SER A CA 1
ATOM 573 C C . SER A 1 77 ? 0.619 18.547 9.82 1 94.5 77 SER A C 1
ATOM 575 O O . SER A 1 77 ? 0.926 17.938 8.797 1 94.5 77 SER A O 1
ATOM 577 N N . ARG A 1 78 ? 0.136 19.766 9.891 1 95.5 78 ARG A N 1
ATOM 578 C CA . ARG A 1 78 ? 0.16 20.656 8.734 1 95.5 78 ARG A CA 1
ATOM 579 C C . ARG A 1 78 ? 0.821 21.984 9.086 1 95.5 78 ARG A C 1
ATOM 581 O O . ARG A 1 78 ? 0.439 22.641 10.055 1 95.5 78 ARG A O 1
ATOM 588 N N . THR A 1 79 ? 1.812 22.297 8.297 1 96.44 79 THR A N 1
ATOM 589 C CA . THR A 1 79 ? 2.549 23.531 8.578 1 96.44 79 THR A CA 1
ATOM 590 C C . THR A 1 79 ? 2.836 24.297 7.297 1 96.44 79 THR A C 1
ATOM 592 O O . THR A 1 79 ? 3.15 23.703 6.266 1 96.44 79 THR A O 1
ATOM 595 N N . ASP A 1 80 ? 2.701 25.609 7.344 1 96.38 80 ASP A N 1
ATOM 596 C CA . ASP A 1 80 ? 3.047 26.469 6.223 1 96.38 80 ASP A CA 1
ATOM 597 C C . ASP A 1 80 ? 4.531 26.828 6.238 1 96.38 80 ASP A C 1
ATOM 599 O O . ASP A 1 80 ? 5.098 27.109 7.297 1 96.38 80 ASP A O 1
ATOM 603 N N . TYR A 1 81 ? 5.133 26.719 5.07 1 96.75 81 TYR A N 1
ATOM 604 C CA . TYR A 1 81 ? 6.527 27.125 4.914 1 96.75 81 TYR A CA 1
ATOM 605 C C . TYR A 1 81 ? 6.699 28.047 3.717 1 96.75 81 TYR A C 1
ATOM 607 O O . TYR A 1 81 ? 5.98 27.922 2.723 1 96.75 81 TYR A O 1
ATOM 615 N N . LEU A 1 82 ? 7.629 28.969 3.865 1 96 82 LEU A N 1
ATOM 616 C CA . LEU A 1 82 ? 7.918 29.906 2.777 1 96 82 LEU A CA 1
ATOM 617 C C . LEU A 1 82 ? 8.602 29.188 1.617 1 96 82 LEU A C 1
ATOM 619 O O . LEU A 1 82 ? 9.672 28.594 1.788 1 96 82 LEU A O 1
ATOM 623 N N . LEU A 1 83 ? 8.039 29.266 0.483 1 97.19 83 LEU A N 1
ATOM 624 C CA . LEU A 1 83 ? 8.602 28.656 -0.723 1 97.19 83 LEU A CA 1
ATOM 625 C C . LEU A 1 83 ? 9.742 29.516 -1.275 1 97.19 83 LEU A C 1
ATOM 627 O O . LEU A 1 83 ? 9.586 30.734 -1.435 1 97.19 83 LEU A O 1
ATO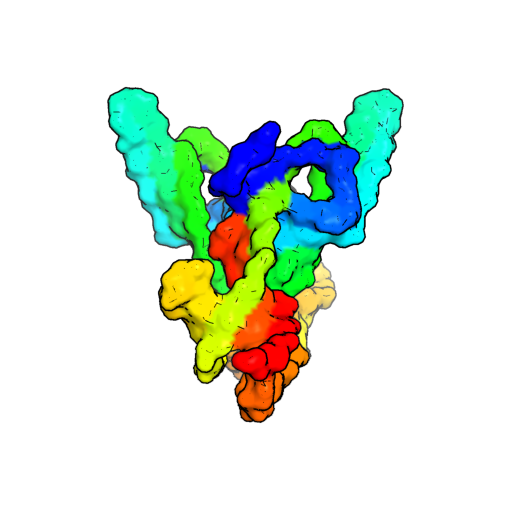M 631 N N . ILE A 1 84 ? 10.844 28.859 -1.543 1 95.94 84 ILE A N 1
ATOM 632 C CA . ILE A 1 84 ? 12.031 29.547 -2.025 1 95.94 84 ILE A CA 1
ATOM 633 C C . ILE A 1 84 ? 12.164 29.359 -3.535 1 95.94 84 ILE A C 1
ATOM 635 O O . ILE A 1 84 ? 12.43 30.328 -4.266 1 95.94 84 ILE A O 1
ATOM 639 N N . ASN A 1 85 ? 12.047 28.141 -3.881 1 96.25 85 ASN A N 1
ATOM 640 C CA . ASN A 1 85 ? 12.281 27.781 -5.273 1 96.25 85 ASN A CA 1
ATOM 641 C C . ASN A 1 85 ? 11.586 26.469 -5.637 1 96.25 85 ASN A C 1
ATOM 643 O O . ASN A 1 85 ? 11.219 25.688 -4.754 1 96.25 85 ASN A O 1
ATOM 647 N N . LEU A 1 86 ? 11.367 26.281 -6.953 1 96.25 86 LEU A N 1
ATOM 648 C CA . LEU A 1 86 ? 10.82 25.047 -7.504 1 96.25 86 LEU A CA 1
ATOM 649 C C . LEU A 1 86 ? 11.742 24.484 -8.586 1 96.25 86 LEU A C 1
ATOM 651 O O . LEU A 1 86 ? 12.297 25.234 -9.391 1 96.25 86 LEU A O 1
ATOM 655 N N . ASP A 1 87 ? 11.938 23.219 -8.555 1 94.88 87 ASP A N 1
ATOM 656 C CA . ASP A 1 87 ? 12.492 22.578 -9.742 1 94.88 87 ASP A CA 1
ATOM 657 C C . ASP A 1 87 ? 11.531 21.531 -10.289 1 94.88 87 ASP A C 1
ATOM 659 O O . ASP A 1 87 ? 10.328 21.562 -10.016 1 94.88 87 ASP A O 1
ATOM 663 N N . ASP A 1 88 ? 11.984 20.594 -11.094 1 94.25 88 ASP A N 1
ATOM 664 C CA . ASP A 1 88 ? 11.086 19.656 -11.773 1 94.25 88 ASP A CA 1
ATOM 665 C C . ASP A 1 88 ? 10.539 18.625 -10.805 1 94.25 88 ASP A C 1
ATOM 667 O O . ASP A 1 88 ? 9.469 18.047 -11.047 1 94.25 88 ASP A O 1
ATOM 671 N N . GLU A 1 89 ? 11.289 18.422 -9.672 1 94.5 89 GLU A N 1
ATOM 672 C CA . GLU A 1 89 ? 10.906 17.297 -8.805 1 94.5 89 GLU A CA 1
ATOM 673 C C . GLU A 1 89 ? 10.641 17.766 -7.379 1 94.5 89 GLU A C 1
ATOM 675 O O . GLU A 1 89 ? 9.875 17.141 -6.645 1 94.5 89 GLU A O 1
ATOM 680 N N . TYR A 1 90 ? 11.273 18.891 -7.047 1 96.75 90 TYR A N 1
ATOM 681 C CA . TYR A 1 90 ? 11.25 19.266 -5.637 1 96.75 90 TYR A CA 1
ATOM 682 C C . TYR A 1 90 ? 10.875 20.734 -5.465 1 96.75 90 TYR A C 1
ATOM 684 O O . TYR A 1 90 ? 11.125 21.547 -6.355 1 96.75 90 TYR A O 1
ATOM 692 N N . ALA A 1 91 ? 10.242 21.031 -4.363 1 97.88 91 ALA A N 1
ATOM 693 C CA . ALA A 1 91 ? 10.094 22.391 -3.836 1 97.88 91 ALA A CA 1
ATOM 694 C C . ALA A 1 91 ? 11.094 22.656 -2.715 1 97.88 91 ALA A C 1
ATOM 696 O O . ALA A 1 91 ? 11.312 21.797 -1.855 1 97.88 91 ALA A O 1
ATOM 697 N N . PHE A 1 92 ? 11.695 23.797 -2.818 1 97.94 92 PHE A N 1
ATOM 698 C CA . PHE A 1 92 ? 12.633 24.219 -1.78 1 97.94 92 PHE A CA 1
ATOM 699 C C . PHE A 1 92 ? 12 25.266 -0.879 1 97.94 92 PHE A C 1
ATOM 701 O O . PHE A 1 92 ? 11.375 26.219 -1.365 1 97.94 92 PHE A O 1
ATOM 708 N N . TYR A 1 93 ? 12.125 25.047 0.433 1 97.38 93 TYR A N 1
ATOM 709 C CA . TYR A 1 93 ? 11.469 25.938 1.375 1 97.38 93 TYR A CA 1
ATOM 710 C C . TYR A 1 93 ? 12.32 26.156 2.621 1 97.38 93 TYR A C 1
ATOM 712 O O . TYR A 1 93 ? 13.273 25.406 2.861 1 97.38 93 TYR A O 1
ATOM 720 N N . PHE A 1 94 ? 11.992 27.203 3.369 1 95.62 94 PHE A N 1
ATOM 721 C CA . PHE A 1 94 ? 12.641 27.438 4.656 1 95.62 94 PHE A CA 1
ATOM 722 C C . PHE A 1 94 ? 11.812 26.844 5.793 1 95.62 94 PHE A C 1
ATOM 724 O O . PHE A 1 94 ? 10.602 27.062 5.867 1 95.62 94 PHE A O 1
ATOM 731 N N . ASP A 1 95 ? 12.562 26.016 6.648 1 92.88 95 ASP A N 1
ATOM 732 C CA . ASP A 1 95 ? 11.844 25.484 7.797 1 92.88 95 ASP A CA 1
ATOM 733 C C . ASP A 1 95 ? 11.766 26.5 8.93 1 92.88 95 ASP A C 1
ATOM 735 O O . ASP A 1 95 ? 12.047 27.688 8.727 1 92.88 95 ASP A O 1
ATOM 739 N N . GLN A 1 96 ? 11.258 26.062 10.055 1 89.75 96 GLN A N 1
ATOM 740 C CA . GLN A 1 96 ? 11.039 26.953 11.18 1 89.75 96 GLN A CA 1
ATOM 741 C C . GLN A 1 96 ? 12.352 27.562 11.672 1 89.75 96 GLN A C 1
ATOM 743 O O . GLN A 1 96 ? 12.359 28.609 12.32 1 89.75 96 GLN A O 1
ATOM 748 N N . ASN A 1 97 ? 13.445 26.906 11.344 1 92.31 97 ASN A N 1
ATOM 749 C CA . ASN A 1 97 ? 14.758 27.391 11.742 1 92.31 97 ASN A CA 1
ATOM 750 C C . ASN A 1 97 ? 15.453 28.125 10.594 1 92.31 97 ASN A C 1
ATOM 752 O O . ASN A 1 97 ? 16.672 28.312 10.617 1 92.31 97 ASN A O 1
ATOM 756 N N . ASP A 1 98 ? 14.727 28.406 9.609 1 90.81 98 ASP A N 1
ATOM 757 C CA . ASP A 1 98 ? 15.219 29.109 8.43 1 90.81 98 ASP A CA 1
ATOM 758 C C . ASP A 1 98 ? 16.25 28.281 7.68 1 90.81 98 ASP A C 1
ATOM 760 O O . ASP A 1 98 ? 17.172 28.828 7.059 1 90.81 98 ASP A O 1
ATOM 764 N N . ALA A 1 99 ? 16.219 27.047 7.902 1 94.19 99 ALA A N 1
ATOM 765 C CA . ALA A 1 99 ? 17.062 26.125 7.133 1 94.19 99 ALA A CA 1
ATOM 766 C C . ALA A 1 99 ? 16.359 25.672 5.859 1 94.19 99 ALA A C 1
ATOM 768 O O . ALA A 1 99 ? 15.148 25.422 5.871 1 94.19 99 ALA A O 1
ATOM 769 N N . GLU A 1 100 ? 17.156 25.625 4.82 1 94.94 100 GLU A N 1
ATOM 770 C CA . GLU A 1 100 ? 16.594 25.188 3.545 1 94.94 100 GLU A CA 1
ATOM 771 C C . GLU A 1 100 ? 16.297 23.703 3.557 1 94.94 100 GLU A C 1
ATOM 773 O O . GLU A 1 100 ? 17.141 22.891 3.947 1 94.94 100 GLU A O 1
ATOM 778 N N . GLN A 1 101 ? 15.094 23.391 3.176 1 96.38 101 GLN A N 1
ATOM 779 C CA . GLN A 1 101 ? 14.633 22.016 3.049 1 96.38 101 GLN A CA 1
ATOM 780 C C . GLN A 1 101 ? 14.008 21.766 1.678 1 96.38 101 GLN A C 1
ATOM 782 O O . GLN A 1 101 ? 13.82 22.703 0.897 1 96.38 101 GLN A O 1
ATOM 787 N N . GLN A 1 102 ? 13.859 20.531 1.416 1 96.75 102 GLN A N 1
ATOM 788 C CA . GLN A 1 102 ? 13.195 20.203 0.159 1 96.75 102 GLN A CA 1
ATOM 789 C C . GLN A 1 102 ? 12.102 19.156 0.371 1 96.75 102 GLN A C 1
ATOM 791 O O . GLN A 1 102 ? 12.172 18.344 1.309 1 96.75 102 GLN A O 1
ATOM 796 N N . VAL A 1 103 ? 11.07 19.172 -0.439 1 96.19 103 VAL A N 1
ATOM 797 C CA . VAL A 1 103 ? 9.977 18.203 -0.432 1 96.19 103 VAL A CA 1
ATOM 798 C C . VAL A 1 103 ? 9.562 17.875 -1.866 1 96.19 103 VAL A C 1
ATOM 800 O O . VAL A 1 103 ? 9.578 18.75 -2.734 1 96.19 103 VAL A O 1
ATOM 803 N N . LYS A 1 104 ? 9.219 16.641 -2.066 1 95.5 104 LYS A N 1
ATOM 804 C CA . LYS A 1 104 ? 8.82 16.203 -3.404 1 95.5 104 LYS A CA 1
ATOM 805 C C . LYS A 1 104 ? 7.543 16.906 -3.85 1 95.5 104 LYS A C 1
ATOM 807 O O . LYS A 1 104 ? 6.602 17.062 -3.066 1 95.5 104 LYS A O 1
ATOM 812 N N . LEU A 1 105 ? 7.566 17.312 -5.113 1 96.38 105 LEU A N 1
ATOM 813 C CA . LEU A 1 105 ? 6.379 17.938 -5.684 1 96.38 105 LEU A CA 1
ATOM 814 C C . LEU A 1 105 ? 5.266 16.922 -5.879 1 96.38 105 LEU A C 1
ATOM 816 O O . LEU A 1 105 ? 5.531 15.766 -6.223 1 96.38 105 LEU A O 1
ATOM 820 N N . PRO A 1 106 ? 4.074 17.312 -5.582 1 93.25 106 PRO A N 1
ATOM 821 C CA . PR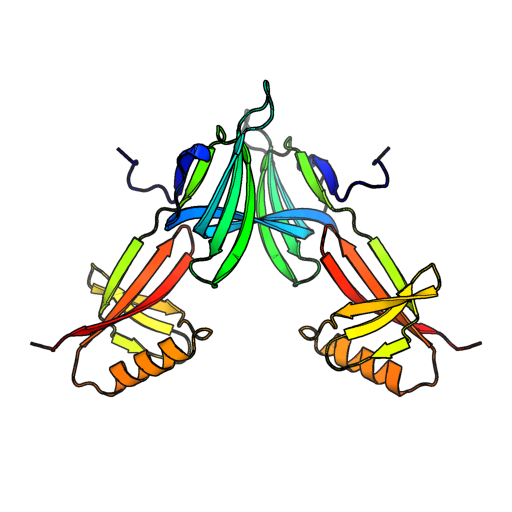O A 1 106 ? 2.941 16.422 -5.844 1 93.25 106 PRO A CA 1
ATOM 822 C C . PRO A 1 106 ? 2.572 16.359 -7.324 1 93.25 106 PRO A C 1
ATOM 824 O O . PRO A 1 106 ? 1.474 16.766 -7.711 1 93.25 106 PRO A O 1
ATOM 827 N N . LEU A 1 107 ? 3.352 15.688 -8.102 1 90.62 107 LEU A N 1
ATOM 828 C CA . LEU A 1 107 ? 3.252 15.711 -9.555 1 90.62 107 LEU A CA 1
ATOM 829 C C . LEU A 1 107 ? 2 14.969 -10.023 1 90.62 107 LEU A C 1
ATOM 831 O O . LEU A 1 107 ? 1.527 15.188 -11.141 1 90.62 107 LEU A O 1
ATOM 835 N N . GLU A 1 108 ? 1.505 14.117 -9.156 1 85.94 108 GLU A N 1
ATOM 836 C CA . GLU A 1 108 ? 0.284 13.398 -9.508 1 85.94 108 GLU A CA 1
ATOM 837 C C . GLU A 1 108 ? -0.942 14.297 -9.398 1 85.94 108 GLU A C 1
ATOM 839 O O . GLU A 1 108 ? -2.01 13.969 -9.914 1 85.94 108 GLU A O 1
ATOM 844 N N . ASN A 1 109 ? -0.804 15.367 -8.742 1 90.75 109 ASN A N 1
ATOM 845 C CA . ASN A 1 109 ? -1.872 16.344 -8.602 1 90.75 109 ASN A CA 1
ATOM 846 C C . ASN A 1 109 ? -1.682 17.516 -9.57 1 90.75 109 ASN A C 1
ATOM 848 O O . ASN A 1 109 ? -1.161 18.562 -9.18 1 90.75 109 ASN A O 1
ATOM 852 N N . ASP A 1 110 ? -2.195 17.391 -10.68 1 93.56 110 ASP A N 1
ATOM 853 C CA . ASP A 1 110 ? -1.949 18.328 -11.766 1 93.56 110 ASP A CA 1
ATOM 854 C C . ASP A 1 110 ? -2.498 19.719 -11.422 1 93.56 110 ASP A C 1
ATOM 856 O O . ASP A 1 110 ? -1.858 20.734 -11.703 1 93.56 110 ASP A O 1
ATOM 860 N N . GLU A 1 111 ? -3.678 19.75 -10.945 1 95 111 GLU A N 1
ATOM 861 C CA . GLU A 1 111 ? -4.312 21.016 -10.625 1 95 111 GLU A CA 1
ATOM 862 C C . GLU A 1 111 ? -3.48 21.812 -9.617 1 95 111 GLU A C 1
ATOM 864 O O . GLU A 1 111 ? -3.195 22.984 -9.828 1 95 111 GLU A O 1
ATOM 869 N N . LEU A 1 112 ? -3.121 21.172 -8.594 1 95.19 112 LEU A N 1
ATOM 870 C CA . LEU A 1 112 ? -2.318 21.828 -7.566 1 95.19 112 LEU A CA 1
ATOM 871 C C . LEU A 1 112 ? -0.992 22.312 -8.141 1 95.19 112 LEU A C 1
ATOM 873 O O . LEU A 1 112 ? -0.553 23.422 -7.84 1 95.19 112 LEU A O 1
ATOM 877 N N . MET A 1 113 ? -0.366 21.5 -8.961 1 95.56 113 MET A N 1
ATOM 878 C CA . MET A 1 113 ? 0.934 21.844 -9.539 1 95.56 113 MET A CA 1
ATOM 879 C C . MET A 1 113 ? 0.827 23.062 -10.438 1 95.56 113 MET A C 1
ATOM 881 O O . MET A 1 113 ? 1.682 23.953 -10.391 1 95.56 113 MET A O 1
ATOM 885 N N . THR A 1 114 ? -0.205 23.078 -11.242 1 96.56 114 THR A N 1
ATOM 886 C CA . THR A 1 114 ? -0.409 24.203 -12.148 1 96.56 114 THR A CA 1
ATOM 887 C C . THR A 1 114 ? -0.589 25.5 -11.367 1 96.56 114 THR A C 1
ATOM 889 O O . THR A 1 114 ? 0.059 26.5 -11.672 1 96.56 114 THR A O 1
ATOM 892 N N . GLU A 1 115 ? -1.437 25.469 -10.375 1 96.81 115 GLU A N 1
ATOM 893 C CA . GLU A 1 115 ? -1.728 26.656 -9.586 1 96.81 115 GLU A CA 1
ATOM 894 C C . GLU A 1 115 ? -0.507 27.109 -8.781 1 96.81 115 GLU A C 1
ATOM 896 O O . GLU A 1 115 ? -0.235 28.297 -8.664 1 96.81 115 GLU A O 1
ATOM 901 N N . LEU A 1 116 ? 0.167 26.172 -8.266 1 96.81 116 LEU A N 1
ATOM 902 C CA . LEU A 1 116 ? 1.354 26.469 -7.473 1 96.81 116 LEU A CA 1
ATOM 903 C C . LEU A 1 116 ? 2.43 27.125 -8.336 1 96.81 116 LEU A C 1
ATOM 905 O O . LEU A 1 116 ? 3.008 28.141 -7.949 1 96.81 116 LEU A O 1
ATOM 909 N N . ARG A 1 117 ? 2.727 26.547 -9.445 1 96.44 117 ARG A N 1
ATOM 910 C CA . ARG A 1 117 ? 3.732 27.094 -10.344 1 96.44 117 ARG A CA 1
ATOM 911 C C . ARG A 1 117 ? 3.338 28.5 -10.82 1 96.44 117 ARG A C 1
ATOM 913 O O . ARG A 1 117 ? 4.18 29.391 -10.898 1 96.44 117 ARG A O 1
ATOM 920 N N . ALA A 1 118 ? 2.107 28.625 -11.156 1 96.12 118 ALA A N 1
ATOM 921 C CA . ALA A 1 118 ? 1.619 29.938 -11.594 1 96.12 118 ALA A CA 1
ATOM 922 C C . ALA A 1 118 ? 1.803 30.984 -10.492 1 96.12 118 ALA A C 1
ATOM 924 O O . ALA A 1 118 ? 2.242 32.094 -10.766 1 96.12 118 ALA A O 1
ATOM 925 N N . ALA A 1 119 ? 1.404 30.609 -9.328 1 95.25 119 ALA A N 1
ATOM 926 C CA . ALA A 1 119 ? 1.529 31.531 -8.195 1 95.25 119 ALA A CA 1
ATOM 927 C C . ALA A 1 119 ? 2.988 31.906 -7.961 1 95.25 119 ALA A C 1
ATOM 929 O O . ALA A 1 119 ? 3.295 33.062 -7.668 1 95.25 119 ALA A O 1
ATOM 930 N N . PHE A 1 120 ? 3.809 30.984 -8.148 1 95.5 120 PHE A N 1
ATOM 931 C CA . PHE A 1 120 ? 5.227 31.219 -7.902 1 95.5 120 PHE A CA 1
ATOM 932 C C . PHE A 1 120 ? 5.824 32.094 -9 1 95.5 120 PHE A C 1
ATOM 934 O O . PHE A 1 120 ? 6.617 33 -8.727 1 95.5 120 PHE A O 1
ATOM 941 N N . GLU A 1 121 ? 5.469 31.812 -10.172 1 93.94 121 GLU A N 1
ATOM 942 C CA . GLU A 1 121 ? 5.992 32.562 -11.32 1 93.94 121 GLU A CA 1
ATOM 943 C C . GLU A 1 121 ? 5.5 34 -11.336 1 93.94 121 GLU A C 1
ATOM 945 O O . GLU A 1 121 ? 6.184 34.875 -11.844 1 93.94 121 GLU A O 1
ATOM 950 N N . ALA A 1 122 ? 4.289 34.188 -10.898 1 91.5 122 ALA A N 1
ATOM 951 C CA . ALA A 1 122 ? 3.768 35.562 -10.852 1 91.5 122 ALA A CA 1
ATOM 952 C C . ALA A 1 122 ? 4.707 36.469 -10.078 1 91.5 122 ALA A C 1
ATOM 954 O O . ALA A 1 122 ? 4.871 37.656 -10.43 1 91.5 122 ALA A O 1
ATOM 955 N N . GLY A 1 123 ? 5.352 36.062 -8.992 1 88.19 123 GLY A N 1
ATOM 956 C CA . GLY A 1 123 ? 6.43 36.75 -8.297 1 88.19 123 GLY A CA 1
ATOM 957 C C . GLY A 1 123 ? 5.949 37.938 -7.492 1 88.19 123 GLY A C 1
ATOM 958 O O . GLY A 1 123 ? 6.754 38.656 -6.879 1 88.19 123 GLY A O 1
ATOM 959 N N . ASP A 1 124 ? 4.711 38.312 -7.523 1 88.62 124 ASP A N 1
ATOM 960 C CA . ASP A 1 124 ? 4.195 39.5 -6.875 1 88.62 124 ASP A CA 1
ATOM 961 C C . ASP A 1 124 ? 3.914 39.25 -5.395 1 88.62 124 ASP A C 1
ATOM 963 O O . ASP A 1 124 ? 3.822 40.188 -4.605 1 88.62 124 ASP A O 1
ATOM 967 N N . LYS A 1 125 ? 3.762 37.969 -5.008 1 91.25 125 LYS A N 1
ATOM 968 C CA . LYS A 1 125 ? 3.463 37.625 -3.625 1 91.25 125 LYS A CA 1
ATOM 969 C C . LYS A 1 125 ? 4.359 36.469 -3.146 1 91.25 125 LYS A C 1
ATOM 971 O O . LYS A 1 125 ? 4.93 35.75 -3.959 1 91.25 125 LYS A O 1
ATOM 976 N N . SER A 1 126 ? 4.547 36.531 -1.891 1 94.88 126 SER A N 1
ATOM 977 C CA . SER A 1 126 ? 5.195 35.344 -1.312 1 94.88 126 SER A CA 1
ATOM 978 C C . SER A 1 126 ? 4.266 34.156 -1.321 1 94.88 126 SER A C 1
ATOM 980 O O . SER A 1 126 ? 3.061 34.281 -1.109 1 94.88 126 SER A O 1
ATOM 982 N N . VAL A 1 127 ? 4.863 33.031 -1.616 1 96.94 127 VAL A N 1
ATOM 983 C CA . VAL A 1 127 ? 4.082 31.797 -1.647 1 96.94 127 VAL A CA 1
ATOM 984 C C . VAL A 1 127 ? 4.441 30.922 -0.447 1 96.94 127 VAL A C 1
ATOM 986 O O . VAL A 1 127 ? 5.617 30.641 -0.207 1 96.94 127 VAL A O 1
ATOM 989 N N . LEU A 1 128 ? 3.449 30.609 0.346 1 97.19 128 LEU A N 1
ATOM 990 C CA . LEU A 1 128 ? 3.609 29.656 1.438 1 97.19 128 LEU A CA 1
ATOM 991 C C . LEU A 1 128 ? 3.008 28.312 1.07 1 97.19 128 LEU A C 1
ATOM 993 O O . LEU A 1 128 ? 1.815 28.219 0.769 1 97.19 128 LEU A O 1
ATOM 997 N N . ILE A 1 129 ? 3.857 27.219 1.171 1 97.94 129 ILE A N 1
ATOM 998 C CA . ILE A 1 129 ? 3.334 25.891 0.884 1 97.94 129 ILE A CA 1
ATOM 999 C C . ILE A 1 129 ? 2.926 25.203 2.186 1 97.94 129 ILE A C 1
ATOM 1001 O O . ILE A 1 129 ? 3.592 25.359 3.213 1 97.94 129 ILE A O 1
ATOM 1005 N N . ASN A 1 130 ? 1.814 24.5 2.078 1 97.44 130 ASN A N 1
ATOM 1006 C CA . ASN A 1 130 ? 1.322 23.719 3.205 1 97.44 130 ASN A CA 1
ATOM 1007 C C . ASN A 1 130 ? 1.805 22.281 3.137 1 97.44 130 ASN A C 1
ATOM 1009 O O . ASN A 1 130 ? 1.444 21.547 2.219 1 97.44 130 ASN A O 1
ATOM 1013 N N . ILE A 1 131 ? 2.648 21.922 4.09 1 97.31 131 ILE A N 1
ATOM 1014 C CA . ILE A 1 131 ? 3.205 20.578 4.109 1 97.31 131 ILE A CA 1
ATOM 1015 C C . ILE A 1 131 ? 2.535 19.75 5.207 1 97.31 131 ILE A C 1
ATOM 1017 O O . ILE A 1 131 ? 2.553 20.141 6.379 1 97.31 131 ILE A O 1
ATOM 1021 N N . GLN A 1 132 ? 1.94 18.641 4.758 1 96 132 GLN A N 1
ATOM 1022 C CA . GLN A 1 132 ? 1.344 17.672 5.676 1 96 132 GLN A CA 1
ATOM 1023 C C . GLN A 1 132 ? 2.312 16.531 5.984 1 96 132 GLN A C 1
ATOM 1025 O O . GLN A 1 132 ? 2.979 16.016 5.086 1 96 132 GLN A O 1
ATOM 1030 N N . ARG A 1 133 ? 2.443 16.234 7.266 1 93.88 133 ARG A N 1
ATOM 1031 C CA . ARG A 1 133 ? 3.291 15.141 7.707 1 93.88 133 ARG A CA 1
ATOM 1032 C C . ARG A 1 133 ? 2.502 14.141 8.555 1 93.88 133 ARG A C 1
ATOM 1034 O O . ARG A 1 133 ? 1.708 14.547 9.406 1 93.88 133 ARG A O 1
ATOM 1041 N N . ALA A 1 134 ? 2.643 12.906 8.266 1 93.44 134 ALA A N 1
ATOM 1042 C CA . ALA A 1 134 ? 2.07 11.812 9.047 1 93.44 134 ALA A CA 1
ATOM 1043 C C . ALA A 1 134 ? 2.934 10.555 8.945 1 93.44 134 ALA A C 1
ATOM 1045 O O . ALA A 1 134 ? 3.25 10.094 7.852 1 93.44 134 ALA A O 1
ATOM 1046 N N . MET A 1 135 ? 3.283 10.07 10.188 1 88.88 135 MET A N 1
ATOM 1047 C CA . MET A 1 135 ? 4.145 8.891 10.227 1 88.88 135 MET A CA 1
ATOM 1048 C C . MET A 1 135 ? 5.449 9.148 9.477 1 88.88 135 MET A C 1
ATOM 1050 O O . MET A 1 135 ? 6.211 10.047 9.836 1 88.88 135 MET A O 1
ATOM 1054 N N . ASN A 1 136 ? 5.836 8.422 8.445 1 82.19 136 ASN A N 1
ATOM 1055 C CA . ASN A 1 136 ? 7.094 8.602 7.73 1 82.19 136 ASN A CA 1
ATOM 1056 C C . ASN A 1 136 ? 6.871 9.211 6.348 1 82.19 136 ASN A C 1
ATOM 1058 O O . ASN A 1 136 ? 7.707 9.055 5.457 1 82.19 136 ASN A O 1
ATOM 1062 N N . THR A 1 137 ? 5.734 9.961 6.254 1 87.12 137 THR A N 1
ATOM 1063 C CA . THR A 1 137 ? 5.391 10.523 4.949 1 87.12 137 THR A CA 1
ATOM 1064 C C . THR A 1 137 ? 5.141 12.023 5.059 1 87.12 137 THR A C 1
ATOM 1066 O O . THR A 1 137 ? 4.66 12.508 6.086 1 87.12 137 THR A O 1
ATOM 1069 N N . GLU A 1 138 ? 5.566 12.727 4.039 1 93.5 138 GLU A N 1
ATOM 1070 C CA . GLU A 1 138 ? 5.258 14.148 3.934 1 93.5 138 GLU A CA 1
ATOM 1071 C C . GLU A 1 138 ? 4.906 14.531 2.498 1 93.5 138 GLU A C 1
ATOM 1073 O O . GLU A 1 138 ? 5.293 13.844 1.555 1 93.5 138 GLU A O 1
ATOM 1078 N N . GLY A 1 139 ? 4.082 15.57 2.389 1 95.06 139 GLY A N 1
ATOM 1079 C CA . GLY A 1 139 ? 3.703 16.047 1.067 1 95.06 139 GLY A CA 1
ATOM 1080 C C . GLY A 1 139 ? 3.023 17.406 1.094 1 95.06 139 GLY A C 1
ATOM 1081 O O . GLY A 1 139 ? 2.492 17.812 2.127 1 95.06 139 GLY A O 1
ATOM 1082 N N . ILE A 1 140 ? 3.113 18.094 -0.034 1 96.94 140 ILE A N 1
ATOM 1083 C CA . ILE A 1 140 ? 2.412 19.359 -0.193 1 96.94 140 ILE A CA 1
ATOM 1084 C C . ILE A 1 140 ? 0.924 19.10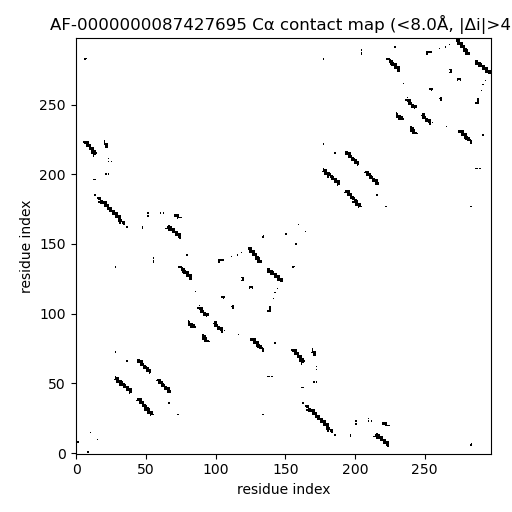9 -0.418 1 96.94 140 ILE A C 1
ATOM 1086 O O . ILE A 1 140 ? 0.548 18.344 -1.312 1 96.94 140 ILE A O 1
ATOM 1090 N N . VAL A 1 141 ? 0.139 19.75 0.38 1 94.75 141 VAL A N 1
ATOM 1091 C CA . VAL A 1 141 ? -1.294 19.516 0.237 1 94.75 141 VAL A CA 1
ATOM 1092 C C . VAL A 1 141 ? -1.987 20.812 -0.179 1 94.75 141 VAL A C 1
ATOM 1094 O O . VAL A 1 141 ? -3.176 20.812 -0.51 1 94.75 141 VAL A O 1
ATOM 1097 N N . GLY A 1 142 ? -1.291 21.891 -0.171 1 95.88 142 GLY A N 1
ATOM 1098 C CA . GLY A 1 142 ? -1.834 23.188 -0.538 1 95.88 142 GLY A CA 1
ATOM 1099 C C . GLY A 1 142 ? -0.813 24.312 -0.453 1 95.88 142 GLY A C 1
ATOM 1100 O O . GLY A 1 142 ? 0.364 24.062 -0.182 1 95.88 142 GLY A O 1
ATOM 1101 N N . PHE A 1 143 ? -1.322 25.531 -0.809 1 97.62 143 PHE A N 1
ATOM 1102 C CA . PHE A 1 143 ? -0.481 26.719 -0.678 1 97.62 143 PHE A CA 1
ATOM 1103 C C . PHE A 1 143 ? -1.331 27.969 -0.515 1 97.62 143 PHE A C 1
ATOM 1105 O O . PHE A 1 143 ? -2.535 27.953 -0.778 1 97.62 143 PHE A O 1
ATOM 1112 N N . LYS A 1 144 ? -0.715 28.906 0.014 1 96.31 144 LYS A N 1
ATOM 1113 C CA . LYS A 1 144 ? -1.331 30.234 0.115 1 96.31 144 LYS A CA 1
ATOM 1114 C C . LYS A 1 144 ? -0.345 31.328 -0.272 1 96.31 144 LYS A C 1
ATOM 1116 O O . LYS A 1 144 ? 0.869 31.109 -0.268 1 96.31 144 LYS A O 1
ATOM 1121 N N . THR A 1 145 ? -0.927 32.406 -0.716 1 95.75 145 THR A N 1
ATOM 1122 C CA . THR A 1 145 ? -0.101 33.562 -1.08 1 95.75 145 THR A CA 1
ATOM 1123 C C . THR A 1 145 ? -0.255 34.688 -0.059 1 95.75 145 THR A C 1
ATOM 1125 O O . THR A 1 145 ? -1.324 34.844 0.531 1 95.75 145 THR A O 1
ATOM 1128 N N . GLU A 1 146 ? 0.825 35.219 0.208 1 92 146 GLU A N 1
ATOM 1129 C CA . GLU A 1 146 ? 0.817 36.344 1.118 1 92 146 GLU A CA 1
ATOM 1130 C C . GLU A 1 146 ? 1.514 37.562 0.496 1 92 146 GLU A C 1
ATOM 1132 O O . GLU A 1 146 ? 2.506 37.406 -0.221 1 92 146 GLU A O 1
ATOM 1137 N N . ASN A 1 147 ? 0.833 38.812 0.709 1 84.94 147 ASN A N 1
ATOM 1138 C CA . ASN A 1 147 ? 1.453 40.031 0.25 1 84.94 147 ASN A CA 1
ATOM 1139 C C . ASN A 1 147 ? 2.803 40.281 0.922 1 84.94 147 ASN A C 1
ATOM 1141 O O . ASN A 1 147 ? 2.973 39.969 2.105 1 84.94 147 ASN A O 1
ATOM 1145 N N . ILE A 1 148 ? 3.883 40.312 0.13 1 66.81 148 ILE A N 1
ATOM 1146 C CA . ILE A 1 148 ? 5.184 40.688 0.678 1 66.81 148 ILE A CA 1
ATOM 1147 C C . ILE A 1 148 ? 5.102 42.094 1.295 1 66.81 148 ILE A C 1
ATOM 1149 O O . ILE A 1 148 ? 4.703 43.062 0.629 1 66.81 148 ILE A O 1
ATOM 1153 N N . LYS A 1 149 ? 4.93 42.188 2.6 1 53.78 149 LYS A N 1
ATOM 1154 C CA . LYS A 1 149 ? 5.039 43.531 3.178 1 53.78 149 LYS A CA 1
ATOM 1155 C C . LYS A 1 149 ? 6.449 44.094 3.006 1 53.78 149 LYS A C 1
ATOM 1157 O O . LYS A 1 149 ? 7.426 43.344 3.031 1 53.78 149 LYS A O 1
ATOM 1162 N N . MET B 1 1 ? -3.297 13.234 28.047 1 23.39 1 MET B N 1
ATOM 1163 C CA . MET B 1 1 ? -2.307 14.164 27.5 1 23.39 1 MET B CA 1
ATOM 1164 C C . MET B 1 1 ? -1.499 13.516 26.391 1 23.39 1 MET B C 1
ATOM 1166 O O . MET B 1 1 ? -0.938 12.43 26.562 1 23.39 1 MET B O 1
ATOM 1170 N N . SER B 1 2 ? -2.012 13.43 25.078 1 32.41 2 SER B N 1
ATOM 1171 C CA . SER B 1 2 ? -1.403 12.641 24.016 1 32.41 2 SER B CA 1
ATOM 1172 C C . SER B 1 2 ? 0.115 12.789 24.016 1 32.41 2 SER B C 1
ATOM 1174 O O . SER B 1 2 ? 0.634 13.906 24.016 1 32.41 2 SER B O 1
ATOM 1176 N N . ALA B 1 3 ? 0.861 12.07 24.547 1 34.56 3 ALA B N 1
ATOM 1177 C CA . ALA B 1 3 ? 2.314 12.156 24.656 1 34.56 3 ALA B CA 1
ATOM 1178 C C . ALA B 1 3 ? 2.947 12.531 23.328 1 34.56 3 ALA B C 1
ATOM 1180 O O . ALA B 1 3 ? 2.646 11.922 22.297 1 34.56 3 ALA B O 1
ATOM 1181 N N . SER B 1 4 ? 3.549 13.719 23.094 1 43.47 4 SER B N 1
ATOM 1182 C CA . SER B 1 4 ? 3.904 14.688 22.062 1 43.47 4 SER B CA 1
ATOM 1183 C C . SER B 1 4 ? 4.52 14 20.844 1 43.47 4 SER B C 1
ATOM 1185 O O . SER B 1 4 ? 4.254 14.391 19.703 1 43.47 4 SER B O 1
ATOM 1187 N N . GLY B 1 5 ? 5.652 13.211 20.906 1 52.84 5 GLY B N 1
ATOM 1188 C CA . GLY B 1 5 ? 6.633 12.789 19.922 1 52.84 5 GLY B CA 1
ATOM 1189 C C . GLY B 1 5 ? 6.211 11.547 19.156 1 52.84 5 GLY B C 1
ATOM 1190 O O . GLY B 1 5 ? 6.926 11.086 18.266 1 52.84 5 GLY B O 1
ATOM 1191 N N . GLU B 1 6 ? 5.105 10.914 19.562 1 62.78 6 GLU B N 1
ATOM 1192 C CA . GLU B 1 6 ? 4.828 9.625 18.922 1 62.78 6 GLU B CA 1
ATOM 1193 C C . GLU B 1 6 ? 4.117 9.82 17.594 1 62.78 6 GLU B C 1
ATOM 1195 O O . GLU B 1 6 ? 3.17 10.602 17.484 1 62.78 6 GLU B O 1
ATOM 1200 N N . PRO B 1 7 ? 4.5 9.023 16.578 1 82.88 7 PRO B N 1
ATOM 1201 C CA . PRO B 1 7 ? 3.934 9.172 15.242 1 82.88 7 PRO B CA 1
ATOM 1202 C C . PRO B 1 7 ? 2.463 8.766 15.172 1 82.88 7 PRO B C 1
ATOM 1204 O O . PRO B 1 7 ? 1.742 9.188 14.266 1 82.88 7 PRO B O 1
ATOM 1207 N N . MET B 1 8 ? 1.996 8.023 16.297 1 90.44 8 MET B N 1
ATOM 1208 C CA . MET B 1 8 ? 0.617 7.547 16.297 1 90.44 8 MET B CA 1
ATOM 1209 C C . MET B 1 8 ? 0.12 7.312 17.719 1 90.44 8 MET B C 1
ATOM 1211 O O . MET B 1 8 ? 0.913 7.293 18.672 1 90.44 8 MET B O 1
ATOM 1215 N N . TYR B 1 9 ? -1.187 7.25 17.984 1 92.25 9 TYR B N 1
ATOM 1216 C CA . TYR B 1 9 ? -1.808 6.949 19.266 1 92.25 9 TYR B CA 1
ATOM 1217 C C . TYR B 1 9 ? -3.008 6.027 19.094 1 92.25 9 TYR B C 1
ATOM 1219 O O . TYR B 1 9 ? -3.633 6.008 18.031 1 92.25 9 TYR B O 1
ATOM 1227 N N . PRO B 1 10 ? -3.344 5.258 20.109 1 93.69 10 PRO B N 1
ATOM 1228 C CA . PRO B 1 10 ? -4.477 4.332 20.016 1 93.69 10 PRO B CA 1
ATOM 1229 C C . PRO B 1 10 ? -5.816 5.008 20.297 1 93.69 10 PRO B C 1
ATOM 1231 O O . PRO B 1 10 ? -5.875 5.957 21.078 1 93.69 10 PRO B O 1
ATOM 1234 N N . LYS B 1 11 ? -6.832 4.605 19.641 1 94.62 11 LYS B N 1
ATOM 1235 C CA . LYS B 1 11 ? -8.219 5.02 19.844 1 94.62 11 LYS B CA 1
ATOM 1236 C C . LYS B 1 11 ? -9.172 3.844 19.656 1 94.62 11 LYS B C 1
ATOM 1238 O O . LYS B 1 11 ? -9 3.035 18.75 1 94.62 11 LYS B O 1
ATOM 1243 N N . GLN B 1 12 ? -10.164 3.709 20.5 1 95 12 GLN B N 1
ATOM 1244 C CA . GLN B 1 12 ? -11.141 2.646 20.312 1 95 12 GLN B CA 1
ATOM 1245 C C . GLN B 1 12 ? -11.922 2.84 19.016 1 95 12 GLN B C 1
ATOM 1247 O O . GLN B 1 12 ? -12.367 3.949 18.703 1 95 12 GLN B O 1
ATOM 1252 N N . ALA B 1 13 ? -12.164 1.783 18.328 1 95.12 13 ALA B N 1
ATOM 1253 C CA . ALA B 1 13 ? -12.844 1.845 17.031 1 95.12 13 ALA B CA 1
ATOM 1254 C C . ALA B 1 13 ? -14.242 2.438 17.188 1 95.12 13 ALA B C 1
ATOM 1256 O O . ALA B 1 13 ? -14.695 3.207 16.328 1 95.12 13 ALA B O 1
ATOM 1257 N N . GLY B 1 14 ? -14.836 2.064 18.266 1 94.38 14 GLY B N 1
ATOM 1258 C CA . GLY B 1 14 ? -16.172 2.57 18.5 1 94.38 14 GLY B CA 1
ATOM 1259 C C . GLY B 1 14 ? -16.219 4.07 18.75 1 94.38 14 GLY B C 1
ATOM 1260 O O . GLY B 1 14 ? -17.281 4.684 18.672 1 94.38 14 GLY B O 1
ATOM 1261 N N . ASN B 1 15 ? -15.094 4.688 19.031 1 95.69 15 ASN B N 1
ATOM 1262 C CA . ASN B 1 15 ? -15.016 6.121 19.297 1 95.69 15 ASN B CA 1
ATOM 1263 C C . ASN B 1 15 ? -14.578 6.895 18.047 1 95.69 15 ASN B C 1
ATOM 1265 O O . ASN B 1 15 ? -14.453 8.117 18.094 1 95.69 15 ASN B O 1
ATOM 1269 N N . LEU B 1 16 ? -14.352 6.207 17.031 1 96.19 16 LEU B N 1
ATOM 1270 C CA . LEU B 1 16 ? -13.953 6.867 15.797 1 96.19 16 LEU B CA 1
ATOM 1271 C C . LEU B 1 16 ? -15.133 7.598 15.164 1 96.19 16 LEU B C 1
ATOM 1273 O O . LEU B 1 16 ? -16.266 7.102 15.195 1 96.19 16 LEU B O 1
ATOM 1277 N N . LYS B 1 17 ? -14.836 8.688 14.586 1 96.38 17 LYS B N 1
ATOM 1278 C CA . LYS B 1 17 ? -15.82 9.469 13.844 1 96.38 17 LYS B CA 1
ATOM 1279 C C . LYS B 1 17 ? -15.305 9.836 12.461 1 96.38 17 LYS B C 1
ATOM 1281 O O . LYS B 1 17 ? -14.094 9.789 12.211 1 96.38 17 LYS B O 1
ATOM 1286 N N . LYS B 1 18 ? -16.297 10.172 11.625 1 96.69 18 LYS B N 1
ATOM 1287 C CA . LYS B 1 18 ? -15.906 10.711 10.328 1 96.69 18 LYS B CA 1
ATOM 1288 C C . LYS B 1 18 ? -14.953 11.891 10.492 1 96.69 18 LYS B C 1
ATOM 1290 O O . LYS B 1 18 ? -15.195 12.781 11.305 1 96.69 18 LYS B O 1
ATOM 1295 N N . GLY B 1 19 ? -13.922 11.867 9.75 1 97.38 19 GLY B N 1
ATOM 1296 C CA . GLY B 1 19 ? -12.961 12.961 9.812 1 97.38 19 GLY B CA 1
ATOM 1297 C C . GLY B 1 19 ? -11.75 12.641 10.664 1 97.38 19 GLY B C 1
ATOM 1298 O O . GLY B 1 19 ? -10.719 13.305 10.555 1 97.38 19 GLY B O 1
ATOM 1299 N N . ASP B 1 20 ? -11.859 11.586 11.469 1 97.38 20 ASP B N 1
ATOM 1300 C CA . ASP B 1 20 ? -10.703 11.164 12.258 1 97.38 20 ASP B CA 1
ATOM 1301 C C . ASP B 1 20 ? -9.641 10.531 11.375 1 97.38 20 ASP B C 1
ATOM 1303 O O . ASP B 1 20 ? -9.945 10.016 10.297 1 97.38 20 ASP B O 1
ATOM 1307 N N . TYR B 1 21 ? -8.453 10.672 11.859 1 97.25 21 TYR B N 1
ATOM 1308 C CA . TYR B 1 21 ? -7.375 9.977 11.164 1 97.25 21 TYR B CA 1
ATOM 1309 C C . TYR B 1 21 ? -7.219 8.555 11.68 1 97.25 21 TYR B C 1
ATOM 1311 O O . TYR B 1 21 ? -7.492 8.281 12.852 1 97.25 21 TYR B O 1
ATOM 1319 N N . ILE B 1 22 ? -6.809 7.699 10.828 1 96.25 22 ILE B N 1
ATOM 1320 C CA . ILE B 1 22 ? -6.621 6.301 11.188 1 96.25 22 ILE B CA 1
ATOM 1321 C C . ILE B 1 22 ? -5.516 5.688 10.328 1 96.25 22 ILE B C 1
ATOM 1323 O O . ILE B 1 22 ? -5.344 6.059 9.172 1 96.25 22 ILE B O 1
ATOM 1327 N N . VAL B 1 23 ? -4.812 4.816 10.938 1 93.44 23 VAL B N 1
ATOM 1328 C CA . VAL B 1 23 ? -3.818 4.051 10.195 1 93.44 23 VAL B CA 1
ATOM 1329 C C . VAL B 1 23 ? -4.473 2.816 9.57 1 93.44 23 VAL B C 1
ATOM 1331 O O . VAL B 1 23 ? -5.043 1.983 10.281 1 93.44 23 VAL B O 1
ATOM 1334 N N . MET B 1 24 ? -4.445 2.789 8.266 1 91.81 24 MET B N 1
ATOM 1335 C CA . MET B 1 24 ? -4.969 1.619 7.566 1 91.81 24 MET B CA 1
ATOM 1336 C C . MET B 1 24 ? -3.836 0.718 7.09 1 91.81 24 MET B C 1
ATOM 1338 O O . MET B 1 24 ? -2.717 1.185 6.875 1 91.81 24 MET B O 1
ATOM 1342 N N . LYS B 1 25 ? -4.16 -0.54 7.125 1 84.94 25 LYS B N 1
ATOM 1343 C CA . LYS B 1 25 ? -3.154 -1.508 6.699 1 84.94 25 LYS B CA 1
ATOM 1344 C C . LYS B 1 25 ? -3.568 -2.193 5.398 1 84.94 25 LYS B C 1
ATOM 1346 O O . LYS B 1 25 ? -4.754 -2.436 5.168 1 84.94 25 LYS B O 1
ATOM 1351 N N . ASP B 1 26 ? -2.648 -2.299 4.531 1 82.69 26 ASP B N 1
ATOM 1352 C CA . ASP B 1 26 ? -2.822 -3.154 3.361 1 82.69 26 ASP B CA 1
ATOM 1353 C C . ASP B 1 26 ? -1.818 -4.305 3.367 1 82.69 26 ASP B C 1
ATOM 1355 O O . ASP B 1 26 ? -0.764 -4.211 3.998 1 82.69 26 ASP B O 1
ATOM 1359 N N . VAL B 1 27 ? -2.338 -5.395 2.863 1 82.81 27 VAL B N 1
ATOM 1360 C CA . VAL B 1 27 ? -1.513 -6.598 2.855 1 82.81 27 VAL B CA 1
ATOM 1361 C C . VAL B 1 27 ? -1.131 -6.953 1.42 1 82.81 27 VAL B C 1
ATOM 1363 O O . VAL B 1 27 ? -1.944 -6.816 0.503 1 82.81 27 VAL B O 1
ATOM 1366 N N . PHE B 1 28 ? 0.071 -7.305 1.314 1 88.06 28 PHE B N 1
ATOM 1367 C CA . PHE B 1 28 ? 0.63 -7.59 -0.002 1 88.06 28 PHE B CA 1
ATOM 1368 C C . PHE B 1 28 ? 1.281 -8.969 -0.026 1 88.06 28 PHE B C 1
ATOM 1370 O O . PHE B 1 28 ? 2.039 -9.312 0.881 1 88.06 28 PHE B O 1
ATOM 1377 N N . PRO B 1 29 ? 0.882 -9.734 -1.081 1 94.44 29 PRO B N 1
ATOM 1378 C CA . PRO B 1 29 ? 1.634 -10.977 -1.269 1 94.44 29 PRO B CA 1
ATOM 1379 C C . PRO B 1 29 ? 3.045 -10.734 -1.801 1 94.44 29 PRO B C 1
ATOM 1381 O O . PRO B 1 29 ? 3.213 -10.234 -2.914 1 94.44 29 PRO B O 1
ATOM 1384 N N . CYS B 1 30 ? 4.039 -11.164 -1.069 1 96 30 CYS B N 1
ATOM 1385 C CA . CYS B 1 30 ? 5.434 -10.906 -1.42 1 96 30 CYS B CA 1
ATOM 1386 C C . CYS B 1 30 ? 6.25 -12.188 -1.387 1 96 30 CYS B C 1
ATOM 1388 O O . CYS B 1 30 ? 5.781 -13.211 -0.884 1 96 30 CYS B O 1
ATOM 1390 N N . LYS B 1 31 ? 7.336 -12.086 -2.061 1 97.38 31 LYS B N 1
ATOM 1391 C CA . LYS B 1 31 ? 8.359 -13.117 -1.99 1 97.38 31 LYS B CA 1
ATOM 1392 C C . LYS B 1 31 ? 9.594 -12.625 -1.247 1 97.38 31 LYS B C 1
ATOM 1394 O O . LYS B 1 31 ? 10.086 -11.523 -1.51 1 97.38 31 LYS B O 1
ATOM 1399 N N . VAL B 1 32 ? 10.109 -13.43 -0.358 1 98 32 VAL B N 1
ATOM 1400 C CA . VAL B 1 32 ? 11.242 -13.023 0.466 1 98 32 VAL B CA 1
ATOM 1401 C C . VAL B 1 32 ? 12.508 -12.953 -0.391 1 98 32 VAL B C 1
ATOM 1403 O O . VAL B 1 32 ? 12.891 -13.938 -1.019 1 98 32 VAL B O 1
ATOM 1406 N N . SER B 1 33 ? 13.047 -11.852 -0.425 1 98.06 33 SER B N 1
ATOM 1407 C CA . SER B 1 33 ? 14.297 -11.68 -1.157 1 98.06 33 SER B CA 1
ATOM 1408 C C . SER B 1 33 ? 15.508 -11.852 -0.24 1 98.06 33 SER B C 1
ATOM 1410 O O . SER B 1 33 ? 16.562 -12.297 -0.679 1 98.06 33 SER B O 1
ATOM 1412 N N . GLU B 1 34 ? 15.367 -11.359 1.011 1 97.19 34 GLU B N 1
ATOM 1413 C CA . GLU B 1 34 ? 16.422 -11.469 2.012 1 97.19 34 GLU B CA 1
ATOM 1414 C C . GLU B 1 34 ? 15.844 -11.641 3.412 1 97.19 34 GLU B C 1
ATOM 1416 O O . GLU B 1 34 ? 14.852 -11.008 3.762 1 97.19 34 GLU B O 1
ATOM 1421 N N . ILE B 1 35 ? 16.547 -12.477 4.148 1 95.38 35 ILE B N 1
ATOM 1422 C CA . ILE B 1 35 ? 16.156 -12.648 5.547 1 95.38 35 ILE B CA 1
ATOM 1423 C C . ILE B 1 35 ? 17.406 -12.828 6.402 1 95.38 35 ILE B C 1
ATOM 1425 O O . ILE B 1 35 ? 18.328 -13.555 6.02 1 95.38 35 ILE B O 1
ATOM 1429 N N . SER B 1 36 ? 17.406 -12.016 7.434 1 94.81 36 SER B N 1
ATOM 1430 C CA . SER B 1 36 ? 18.531 -12.125 8.367 1 94.81 36 SER B CA 1
ATOM 1431 C C . SER B 1 36 ? 18.031 -12.32 9.797 1 94.81 36 SER B C 1
ATOM 1433 O O . SER B 1 36 ? 17.062 -11.695 10.219 1 94.81 36 SER B O 1
ATOM 1435 N N . THR B 1 37 ? 18.625 -13.266 10.477 1 91.75 37 THR B N 1
ATOM 1436 C CA . THR B 1 37 ? 18.281 -13.523 11.867 1 91.75 37 THR B CA 1
ATOM 1437 C C . THR B 1 37 ? 19.422 -13.141 12.797 1 91.75 37 THR B C 1
ATOM 1439 O O . THR B 1 37 ? 20.562 -13.547 12.578 1 91.75 37 THR B O 1
ATOM 1442 N N . SER B 1 38 ? 19.047 -12.227 13.688 1 89.56 38 SER B N 1
ATOM 1443 C CA . SER B 1 38 ? 20.078 -11.789 14.633 1 89.56 38 SER B CA 1
ATOM 1444 C C . SER B 1 38 ? 19.734 -12.219 16.047 1 89.56 38 SER B C 1
ATOM 1446 O O . SER B 1 38 ? 18.578 -12.164 16.469 1 89.56 38 SER B O 1
ATOM 1448 N N . LYS B 1 39 ? 20.703 -12.906 16.672 1 81.44 39 LYS B N 1
ATOM 1449 C CA . LYS B 1 39 ? 20.531 -13.312 18.062 1 81.44 39 LYS B CA 1
ATOM 1450 C C . LYS B 1 39 ? 20.781 -12.148 19.016 1 81.44 39 LYS B C 1
ATOM 1452 O O . LYS B 1 39 ? 21.766 -11.422 18.859 1 81.44 39 LYS B O 1
ATOM 1457 N N . THR B 1 40 ? 19.672 -11.781 19.609 1 72.06 40 THR B N 1
ATOM 1458 C CA . THR B 1 40 ? 19.906 -10.766 20.625 1 72.06 40 THR B CA 1
ATOM 1459 C C . THR B 1 40 ? 20.766 -11.32 21.75 1 72.06 40 THR B C 1
ATOM 1461 O O . THR B 1 40 ? 20.922 -12.539 21.891 1 72.06 40 THR B O 1
ATOM 1464 N N . GLY B 1 41 ? 21.5 -10.5 22.562 1 67.38 41 GLY B N 1
ATOM 1465 C CA . GLY B 1 41 ? 22.391 -10.852 23.656 1 67.38 41 GLY B CA 1
ATOM 1466 C C . GLY B 1 41 ? 21.891 -12.055 24.453 1 67.38 41 GLY B C 1
ATOM 1467 O O . GLY B 1 41 ? 21.078 -12.836 23.969 1 67.38 41 GLY B O 1
ATOM 1468 N N . LYS B 1 42 ? 22.359 -12.445 25.594 1 68.06 42 LYS B N 1
ATOM 1469 C CA . LYS B 1 42 ? 22.203 -13.617 26.438 1 68.06 42 LYS B CA 1
ATOM 1470 C C . LYS B 1 42 ? 20.734 -13.883 26.75 1 68.06 42 LYS B C 1
ATOM 1472 O O . LYS B 1 42 ? 20.328 -15.031 26.953 1 68.06 42 LYS B O 1
ATOM 1477 N N . HIS B 1 43 ? 19.891 -13.008 26.703 1 68.75 43 HIS B N 1
ATOM 1478 C CA . HIS B 1 43 ? 18.516 -13.227 27.141 1 68.75 43 HIS B CA 1
ATOM 1479 C C . HIS B 1 43 ? 17.531 -12.75 26.094 1 68.75 43 HIS B C 1
ATOM 1481 O O . HIS B 1 43 ? 16.312 -12.727 26.328 1 68.75 43 HIS B O 1
ATOM 1487 N N . GLY B 1 44 ? 18.094 -12.469 24.844 1 71.38 44 GLY B N 1
ATOM 1488 C CA . GLY B 1 44 ? 17.125 -11.906 23.938 1 71.38 44 GLY B CA 1
ATOM 1489 C C . GLY B 1 44 ? 16.625 -12.898 22.906 1 71.38 44 GLY B C 1
ATOM 1490 O O . GLY B 1 44 ? 17.281 -13.891 22.609 1 71.38 44 GLY B O 1
ATOM 1491 N N . HIS B 1 45 ? 15.406 -12.922 22.609 1 83.25 45 HIS B N 1
ATOM 1492 C CA . HIS B 1 45 ? 14.898 -13.703 21.484 1 83.25 45 HIS B CA 1
ATOM 1493 C C . HIS B 1 45 ? 15.5 -13.234 20.172 1 83.25 45 HIS B C 1
ATOM 1495 O O . HIS B 1 45 ? 15.883 -12.07 20.031 1 83.25 45 HIS B O 1
ATOM 1501 N N . ALA B 1 46 ? 15.75 -14.211 19.391 1 92.94 46 ALA B N 1
ATOM 1502 C CA . ALA B 1 46 ? 16.266 -13.891 18.062 1 92.94 46 ALA B CA 1
ATOM 1503 C C . ALA B 1 46 ? 15.266 -13.031 17.281 1 92.94 46 ALA B C 1
ATOM 1505 O O . ALA B 1 46 ? 14.047 -13.156 17.469 1 92.94 46 ALA B O 1
ATOM 1506 N N . LYS B 1 47 ? 15.781 -12.031 16.594 1 92.75 47 LYS B N 1
ATOM 1507 C CA . LYS B 1 47 ? 14.961 -11.172 15.742 1 92.75 47 LYS B CA 1
ATOM 1508 C C . LYS B 1 47 ? 15.25 -11.414 14.266 1 92.75 47 LYS B C 1
ATOM 1510 O O . LYS B 1 47 ? 16.406 -11.625 13.883 1 92.75 47 LYS B O 1
ATOM 1515 N N . CYS B 1 48 ? 14.258 -11.414 13.469 1 95.31 48 CYS B N 1
ATOM 1516 C CA . CYS B 1 48 ? 14.391 -11.57 12.023 1 95.31 48 CYS B CA 1
ATOM 1517 C C . CYS B 1 48 ? 14.133 -10.25 11.305 1 95.31 48 CYS B C 1
ATOM 1519 O O . CYS B 1 48 ? 13.117 -9.594 11.539 1 95.31 48 CYS B O 1
ATOM 1521 N N . SER B 1 49 ? 15.008 -9.883 10.492 1 96 49 SER B N 1
ATOM 1522 C CA . SER B 1 49 ? 14.812 -8.812 9.523 1 96 49 SER B CA 1
ATOM 1523 C C . SER B 1 49 ? 14.484 -9.375 8.141 1 96 49 SER B C 1
ATOM 1525 O O . SER B 1 49 ? 15.258 -10.148 7.574 1 96 49 SER B O 1
ATOM 1527 N N . ILE B 1 50 ? 13.352 -8.953 7.652 1 95.56 50 ILE B N 1
ATOM 1528 C CA . ILE B 1 50 ? 12.844 -9.562 6.426 1 95.56 50 ILE B CA 1
ATOM 1529 C C . ILE B 1 50 ? 12.719 -8.5 5.34 1 95.56 50 ILE B C 1
ATOM 1531 O O . ILE B 1 50 ? 12.156 -7.426 5.574 1 95.56 50 ILE B O 1
ATOM 1535 N N . THR B 1 51 ? 13.266 -8.773 4.219 1 97.06 51 THR B N 1
ATOM 1536 C CA . THR B 1 51 ? 13.031 -8.016 2.99 1 97.06 51 THR B CA 1
ATOM 1537 C C . THR B 1 51 ? 12.266 -8.859 1.973 1 97.06 51 THR B C 1
ATOM 1539 O O . THR B 1 51 ? 12.633 -10.008 1.707 1 97.06 51 THR B O 1
ATOM 1542 N N . ALA B 1 52 ? 11.141 -8.266 1.521 1 97.06 52 ALA B N 1
ATOM 1543 C CA . ALA B 1 52 ? 10.336 -9.008 0.562 1 97.06 52 ALA B CA 1
ATOM 1544 C C . ALA B 1 52 ? 9.844 -8.109 -0.565 1 97.06 52 ALA B C 1
ATOM 1546 O O . ALA B 1 52 ? 9.836 -6.879 -0.427 1 97.06 52 ALA B O 1
ATOM 1547 N N . ILE B 1 53 ? 9.523 -8.734 -1.688 1 96 53 ILE B N 1
ATOM 1548 C CA . ILE B 1 53 ? 9.109 -8.008 -2.885 1 96 53 ILE B CA 1
ATOM 1549 C C . ILE B 1 53 ? 7.703 -8.453 -3.297 1 96 53 ILE B C 1
ATOM 1551 O O . ILE B 1 53 ? 7.43 -9.648 -3.393 1 96 53 ILE B O 1
ATOM 1555 N N . ASP B 1 54 ? 6.879 -7.496 -3.494 1 94.75 54 ASP B N 1
ATOM 1556 C CA . ASP B 1 54 ? 5.527 -7.801 -3.955 1 94.75 54 ASP B CA 1
ATOM 1557 C C . ASP B 1 54 ? 5.555 -8.531 -5.297 1 94.75 54 ASP B C 1
ATOM 1559 O O . ASP B 1 54 ? 6.18 -8.062 -6.25 1 94.75 54 ASP B O 1
ATOM 1563 N N . ILE B 1 55 ? 4.855 -9.539 -5.414 1 93.75 55 ILE B N 1
ATOM 1564 C CA . ILE B 1 55 ? 5.008 -10.414 -6.57 1 93.75 55 ILE B CA 1
ATOM 1565 C C . ILE B 1 55 ? 4.195 -9.867 -7.742 1 93.75 55 ILE B C 1
ATOM 1567 O O . ILE B 1 55 ? 4.297 -10.375 -8.859 1 93.75 55 ILE B O 1
ATOM 1571 N N . PHE B 1 56 ? 3.389 -8.859 -7.547 1 89.75 56 PHE B N 1
ATOM 1572 C CA . PHE B 1 56 ? 2.615 -8.273 -8.633 1 89.75 56 PHE B CA 1
ATOM 1573 C C . PHE B 1 56 ? 3.184 -6.914 -9.039 1 89.75 56 PHE B C 1
ATOM 1575 O O . PHE B 1 56 ? 3.32 -6.617 -10.227 1 89.75 56 PHE B O 1
ATOM 1582 N N . THR B 1 57 ? 3.582 -6.141 -8.07 1 86.5 57 THR B N 1
ATOM 1583 C CA . THR B 1 57 ? 3.959 -4.766 -8.375 1 86.5 57 THR B CA 1
ATOM 1584 C C . THR B 1 57 ? 5.477 -4.617 -8.422 1 86.5 57 THR B C 1
ATOM 1586 O O . THR B 1 57 ? 5.996 -3.648 -8.977 1 86.5 57 THR B O 1
ATOM 1589 N N . GLY B 1 58 ? 6.137 -5.504 -7.695 1 90.19 58 GLY B N 1
ATOM 1590 C CA . GLY B 1 58 ? 7.582 -5.387 -7.621 1 90.19 58 GLY B CA 1
ATOM 1591 C C . GLY B 1 58 ? 8.055 -4.453 -6.52 1 90.19 58 GLY B C 1
ATOM 1592 O O . GLY B 1 58 ? 9.25 -4.234 -6.355 1 90.19 58 GLY B O 1
ATOM 1593 N N . LYS B 1 59 ? 7.16 -3.994 -5.75 1 88.38 59 LYS B N 1
ATOM 1594 C CA . LYS B 1 59 ? 7.52 -3.088 -4.664 1 88.38 59 LYS B CA 1
ATOM 1595 C C . LYS B 1 59 ? 8.203 -3.836 -3.527 1 88.38 59 LYS B C 1
ATOM 1597 O O . LYS B 1 59 ? 7.773 -4.926 -3.145 1 88.38 59 LYS B O 1
ATOM 1602 N N . LYS B 1 60 ? 9.203 -3.205 -3.023 1 91.75 60 LYS B N 1
ATOM 1603 C CA . LYS B 1 60 ? 9.977 -3.799 -1.939 1 91.75 60 LYS B CA 1
ATOM 1604 C C . LYS B 1 60 ? 9.438 -3.371 -0.578 1 91.75 60 LYS B C 1
ATOM 1606 O O . LYS B 1 60 ? 9.078 -2.207 -0.382 1 91.75 60 LYS B O 1
ATOM 1611 N N . TYR B 1 61 ? 9.352 -4.266 0.332 1 91.19 61 TYR B N 1
ATOM 1612 C CA . TYR B 1 61 ? 8.922 -4.016 1.703 1 91.19 61 TYR B CA 1
ATOM 1613 C C . TYR B 1 61 ? 9.922 -4.586 2.699 1 91.19 61 TYR B C 1
ATOM 1615 O O . TYR B 1 61 ? 10.602 -5.578 2.414 1 91.19 61 TYR B O 1
ATOM 1623 N N . GLU B 1 62 ? 10.039 -3.953 3.814 1 91.75 62 GLU B N 1
ATOM 1624 C CA . GLU B 1 62 ? 10.891 -4.422 4.898 1 91.75 62 GLU B CA 1
ATOM 1625 C C . GLU B 1 62 ? 10.125 -4.5 6.215 1 91.75 62 GLU B C 1
ATOM 1627 O O . GLU B 1 62 ? 9.242 -3.682 6.469 1 91.75 62 GLU B O 1
ATOM 1632 N N . ASP B 1 63 ? 10.438 -5.477 6.996 1 89.56 63 ASP B N 1
ATOM 1633 C CA . ASP B 1 63 ? 9.852 -5.656 8.32 1 89.56 63 ASP B CA 1
ATOM 1634 C C . ASP B 1 63 ? 10.781 -6.453 9.227 1 89.56 63 ASP B C 1
ATOM 1636 O O . ASP B 1 63 ? 11.734 -7.082 8.758 1 89.56 63 ASP B O 1
ATOM 1640 N N . SER B 1 64 ? 10.547 -6.305 10.5 1 91.75 64 SER B N 1
ATOM 1641 C CA . SER B 1 64 ? 11.305 -7.078 11.477 1 91.75 64 SER B CA 1
ATOM 1642 C C . SER B 1 64 ? 10.398 -7.621 12.578 1 91.75 64 SER B C 1
ATOM 1644 O O . SER B 1 64 ? 9.414 -6.977 12.945 1 91.75 64 SER B O 1
ATOM 1646 N N . CYS B 1 65 ? 10.68 -8.828 13.031 1 89.31 65 CYS B N 1
ATOM 1647 C CA . CYS B 1 65 ? 9.875 -9.453 14.078 1 89.31 65 CYS B CA 1
ATOM 1648 C C . CYS B 1 65 ? 10.656 -10.539 14.797 1 89.31 65 CYS B C 1
ATOM 1650 O O . CYS B 1 65 ? 11.672 -11.023 14.289 1 89.31 65 CYS B O 1
ATOM 1652 N N . PRO B 1 66 ? 10.305 -10.789 16 1 91.88 66 PRO B N 1
ATOM 1653 C CA . PRO B 1 66 ? 10.945 -11.914 16.688 1 91.88 66 PRO B CA 1
ATOM 1654 C C . PRO B 1 66 ? 10.836 -13.219 15.898 1 91.88 66 PRO B C 1
ATOM 1656 O O . PRO B 1 66 ? 9.828 -13.461 15.234 1 91.88 66 PRO B O 1
ATOM 1659 N N . SER B 1 67 ? 11.859 -14.062 15.969 1 93 67 SER B N 1
ATOM 1660 C CA . SER B 1 67 ? 11.93 -15.305 15.195 1 93 67 SER B CA 1
ATOM 1661 C C . SER B 1 67 ? 10.812 -16.266 15.586 1 93 67 SER B C 1
ATOM 1663 O O . SER B 1 67 ? 10.422 -17.125 14.789 1 93 67 SER B O 1
ATOM 1665 N N . SER B 1 68 ? 10.289 -16.125 16.734 1 93.06 68 SER B N 1
ATOM 1666 C CA . SER B 1 68 ? 9.266 -17.031 17.25 1 93.06 68 SER B CA 1
ATOM 1667 C C . SER B 1 68 ? 7.871 -16.609 16.781 1 93.06 68 SER B C 1
ATOM 1669 O O . SER B 1 68 ? 6.906 -17.359 16.938 1 93.06 68 SER B O 1
ATOM 1671 N N . HIS B 1 69 ? 7.727 -15.461 16.234 1 92.25 69 HIS B N 1
ATOM 1672 C CA . HIS B 1 69 ? 6.434 -14.961 15.781 1 92.25 69 HIS B CA 1
ATOM 1673 C C . HIS B 1 69 ? 5.973 -15.68 14.516 1 92.25 69 HIS B C 1
ATOM 1675 O O . HIS B 1 69 ? 6.781 -15.961 13.625 1 92.25 69 HIS B O 1
ATOM 1681 N N . ASN B 1 70 ? 4.727 -15.93 14.508 1 92.88 70 ASN B N 1
ATOM 1682 C CA . ASN B 1 70 ? 4.129 -16.469 13.289 1 92.88 70 ASN B CA 1
ATOM 1683 C C . ASN B 1 70 ? 3.805 -15.359 12.289 1 92.88 70 ASN B C 1
ATOM 1685 O O . ASN B 1 70 ? 3.174 -14.359 12.641 1 92.88 70 ASN B O 1
ATOM 1689 N N . VAL B 1 71 ? 4.266 -15.555 11.094 1 91.69 71 VAL B N 1
ATOM 1690 C CA . VAL B 1 71 ? 3.928 -14.656 10 1 91.69 71 VAL B CA 1
ATOM 1691 C C . VAL B 1 71 ? 2.992 -15.359 9.023 1 91.69 71 VAL B C 1
ATOM 1693 O O . VAL B 1 71 ? 2.936 -16.594 8.984 1 91.69 71 VAL B O 1
ATOM 1696 N N . MET B 1 72 ? 2.24 -14.5 8.32 1 91.69 72 MET B N 1
ATOM 1697 C CA . MET B 1 72 ? 1.311 -15.086 7.355 1 91.69 72 MET B CA 1
ATOM 1698 C C . MET B 1 72 ? 1.971 -15.242 5.992 1 91.69 72 MET B C 1
ATOM 1700 O O . MET B 1 72 ? 2.695 -14.352 5.539 1 91.69 72 MET B O 1
ATOM 1704 N N . CYS B 1 73 ? 1.735 -16.406 5.418 1 94.88 73 CYS B N 1
ATOM 1705 C CA . CYS B 1 73 ? 2.225 -16.719 4.082 1 94.88 73 CYS B CA 1
ATOM 1706 C C . CYS B 1 73 ? 1.068 -16.969 3.119 1 94.88 73 CYS B C 1
ATOM 1708 O O . CYS B 1 73 ? 0.178 -17.766 3.4 1 94.88 73 CYS B O 1
ATOM 1710 N N . PRO B 1 74 ? 1.086 -16.234 2.027 1 94.44 74 PRO B N 1
ATOM 1711 C CA . PRO B 1 74 ? -0.005 -16.438 1.07 1 94.44 74 PRO B CA 1
ATOM 1712 C C . PRO B 1 74 ? 0.143 -17.734 0.271 1 94.44 74 PRO B C 1
ATOM 1714 O O . PRO B 1 74 ? 1.264 -18.188 0.029 1 94.44 74 PRO B O 1
ATOM 1717 N N . ASN B 1 75 ? -0.998 -18.312 -0.045 1 94.62 75 ASN B N 1
ATOM 1718 C CA . ASN B 1 75 ? -0.981 -19.344 -1.079 1 94.62 75 ASN B CA 1
ATOM 1719 C C . ASN B 1 75 ? -0.887 -18.734 -2.475 1 94.62 75 ASN B C 1
ATOM 1721 O O . ASN B 1 75 ? -1.698 -17.875 -2.842 1 94.62 75 ASN B O 1
ATOM 1725 N N . VAL B 1 76 ? 0.098 -19.125 -3.137 1 95.38 76 VAL B N 1
ATOM 1726 C CA . VAL B 1 76 ? 0.316 -18.594 -4.477 1 95.38 76 VAL B CA 1
ATOM 1727 C C . VAL B 1 76 ? 0.127 -19.703 -5.512 1 95.38 76 VAL B C 1
ATOM 1729 O O . VAL B 1 76 ? 0.682 -20.781 -5.367 1 95.38 76 VAL B O 1
ATOM 1732 N N . SER B 1 77 ? -0.751 -19.375 -6.426 1 94.56 77 SER B N 1
ATOM 1733 C CA . SER B 1 77 ? -0.957 -20.328 -7.52 1 94.56 77 SER B CA 1
ATOM 1734 C C . SER B 1 77 ? -0.567 -19.719 -8.859 1 94.56 77 SER B C 1
ATOM 1736 O O . SER B 1 77 ? -0.723 -18.516 -9.062 1 94.56 77 SER B O 1
ATOM 1738 N N . ARG B 1 78 ? 0.011 -20.578 -9.656 1 95.5 78 ARG B N 1
ATOM 1739 C CA . ARG B 1 78 ? 0.311 -20.234 -11.047 1 95.5 78 ARG B CA 1
ATOM 1740 C C . ARG B 1 78 ? -0.272 -21.281 -12 1 95.5 78 ARG B C 1
ATOM 1742 O O . ARG B 1 78 ? -0.028 -22.469 -11.852 1 95.5 78 ARG B O 1
ATOM 1749 N N . THR B 1 79 ? -1.052 -20.766 -12.922 1 96.44 79 THR B N 1
ATOM 1750 C CA . THR B 1 79 ? -1.706 -21.672 -13.852 1 96.44 79 THR B CA 1
ATOM 1751 C C . THR B 1 79 ? -1.649 -21.141 -15.281 1 96.44 79 THR B C 1
ATOM 1753 O O . THR B 1 79 ? -1.807 -19.938 -15.5 1 96.44 79 THR B O 1
ATOM 1756 N N . ASP B 1 80 ? -1.398 -22.016 -16.234 1 96.38 80 ASP B N 1
ATOM 1757 C CA . ASP B 1 80 ? -1.422 -21.656 -17.656 1 96.38 80 ASP B CA 1
ATOM 1758 C C . ASP B 1 80 ? -2.838 -21.75 -18.219 1 96.38 80 ASP B C 1
ATOM 1760 O O . ASP B 1 80 ? -3.572 -22.688 -17.906 1 96.38 80 ASP B O 1
ATOM 1764 N N . TYR B 1 81 ? -3.203 -20.703 -18.969 1 96.75 81 TYR B N 1
ATOM 1765 C CA . TYR B 1 81 ? -4.492 -20.703 -19.641 1 96.75 81 TYR B CA 1
ATOM 1766 C C . TYR B 1 81 ? -4.324 -20.344 -21.125 1 96.75 81 TYR B C 1
ATOM 1768 O O . TYR B 1 81 ? -3.441 -19.562 -21.469 1 96.75 81 TYR B O 1
ATOM 1776 N N . LEU B 1 82 ? -5.16 -20.938 -21.938 1 96 82 LEU B N 1
ATOM 1777 C CA . LEU B 1 82 ? -5.129 -20.641 -23.359 1 96 82 LEU B CA 1
ATOM 1778 C C . LEU B 1 82 ? -5.633 -19.234 -23.641 1 96 82 LEU B C 1
ATOM 1780 O O . LEU B 1 82 ? -6.773 -18.906 -23.297 1 96 82 LEU B O 1
ATOM 1784 N N . LEU B 1 83 ? -4.852 -18.469 -24.266 1 97.19 83 LEU B N 1
ATOM 1785 C CA . LEU B 1 83 ? -5.223 -17.109 -24.641 1 97.19 83 LEU B CA 1
ATOM 1786 C C . LEU B 1 83 ? -6.129 -17.109 -25.859 1 97.19 83 LEU B C 1
ATOM 1788 O O . LEU B 1 83 ? -5.824 -17.75 -26.859 1 97.19 83 LEU B O 1
ATOM 1792 N N . ILE B 1 84 ? -7.219 -16.391 -25.719 1 95.94 84 ILE B N 1
ATOM 1793 C CA . ILE B 1 84 ? -8.211 -16.344 -26.797 1 95.94 84 ILE B CA 1
ATOM 1794 C C . ILE B 1 84 ? -8.055 -15.047 -27.578 1 95.94 84 ILE B C 1
ATOM 1796 O O . ILE B 1 84 ? -8.078 -15.055 -28.812 1 95.94 84 ILE B O 1
ATOM 1800 N N . ASN B 1 85 ? -7.988 -14.016 -26.828 1 96.25 85 ASN B N 1
ATOM 1801 C CA . ASN B 1 85 ? -7.973 -12.688 -27.422 1 96.25 85 ASN B CA 1
ATOM 1802 C C . ASN B 1 85 ? -7.359 -11.656 -26.484 1 96.25 85 ASN B C 1
ATOM 1804 O O . ASN B 1 85 ? -7.25 -11.891 -25.281 1 96.25 85 ASN B O 1
ATOM 1808 N N . LEU B 1 86 ? -6.891 -10.539 -27.094 1 96.25 86 LEU B N 1
ATOM 1809 C CA . LEU B 1 86 ? -6.379 -9.391 -26.359 1 96.25 86 LEU B CA 1
ATOM 1810 C C . LEU B 1 86 ? -7.109 -8.117 -26.766 1 96.25 86 LEU B C 1
ATOM 1812 O O . LEU B 1 86 ? -7.406 -7.91 -27.938 1 96.25 86 LEU B O 1
ATOM 1816 N N . ASP B 1 87 ? -7.438 -7.328 -25.812 1 94.94 87 ASP B N 1
ATOM 1817 C CA . ASP B 1 87 ? -7.801 -5.953 -26.141 1 94.94 87 ASP B CA 1
ATOM 1818 C C . ASP B 1 87 ? -6.863 -4.961 -25.453 1 94.94 87 ASP B C 1
ATOM 1820 O O . ASP B 1 87 ? -5.742 -5.316 -25.078 1 94.94 87 ASP B O 1
ATOM 1824 N N . ASP B 1 88 ? -7.234 -3.711 -25.312 1 94.25 88 ASP B N 1
ATOM 1825 C CA . ASP B 1 88 ? -6.316 -2.686 -24.812 1 94.25 88 ASP B CA 1
ATOM 1826 C C . ASP B 1 88 ? -6.078 -2.838 -23.312 1 94.25 88 ASP B C 1
ATOM 1828 O O . ASP B 1 88 ? -5.043 -2.408 -22.797 1 94.25 88 ASP B O 1
ATOM 1832 N N . GLU B 1 89 ? -7.059 -3.518 -22.625 1 94.5 89 GLU B N 1
ATOM 1833 C CA . GLU B 1 89 ? -6.977 -3.523 -21.172 1 94.5 89 GLU B CA 1
ATOM 1834 C C . GLU B 1 89 ? -6.961 -4.949 -20.625 1 94.5 89 GLU B C 1
ATOM 1836 O O . GLU B 1 89 ? -6.43 -5.199 -19.547 1 94.5 89 GLU B O 1
ATOM 1841 N N . TYR B 1 90 ? -7.531 -5.848 -21.422 1 96.69 90 TYR B N 1
ATOM 1842 C CA . TYR B 1 90 ? -7.754 -7.172 -20.844 1 96.69 90 TYR B CA 1
ATOM 1843 C C . TYR B 1 90 ? -7.273 -8.258 -21.797 1 96.69 90 TYR B C 1
ATOM 1845 O O . TYR B 1 90 ? -7.25 -8.062 -23.016 1 96.69 90 TYR B O 1
ATOM 1853 N N . ALA B 1 91 ? -6.855 -9.367 -21.25 1 97.88 91 ALA B N 1
ATOM 1854 C CA . ALA B 1 91 ? -6.68 -10.633 -21.953 1 97.88 91 ALA B CA 1
ATOM 1855 C C . ALA B 1 91 ? -7.852 -11.578 -21.688 1 97.88 91 ALA B C 1
ATOM 1857 O O . ALA B 1 91 ? -8.328 -11.68 -20.547 1 97.88 91 ALA B O 1
ATOM 1858 N N . PHE B 1 92 ? -8.305 -12.156 -22.75 1 97.94 92 PHE B N 1
ATOM 1859 C CA . PHE B 1 92 ? -9.383 -13.133 -22.641 1 97.94 92 PHE B CA 1
ATOM 1860 C C . PHE B 1 92 ? -8.844 -14.555 -22.797 1 97.94 92 PHE B C 1
ATOM 1862 O O . PHE B 1 92 ? -8.039 -14.828 -23.688 1 97.94 92 PHE B O 1
ATOM 1869 N N . TYR B 1 93 ? -9.25 -15.422 -21.859 1 97.44 93 TYR B N 1
ATOM 1870 C CA . TYR B 1 93 ? -8.703 -16.766 -21.844 1 97.44 93 TYR B CA 1
ATOM 1871 C C . TYR B 1 93 ? -9.758 -17.781 -21.438 1 97.44 93 TYR B C 1
ATOM 1873 O O . TYR B 1 93 ? -10.805 -17.422 -20.891 1 97.44 93 TYR B O 1
ATOM 1881 N N . PHE B 1 94 ? -9.5 -19.047 -21.719 1 95.62 94 PHE B N 1
ATOM 1882 C CA . PHE B 1 94 ? -10.359 -20.125 -21.266 1 95.62 94 PHE B CA 1
ATOM 1883 C C . PHE B 1 94 ? -9.844 -20.719 -19.953 1 95.62 94 PHE B C 1
ATOM 1885 O O . PHE B 1 94 ? -8.656 -21.031 -19.828 1 95.62 94 PHE B O 1
ATOM 1892 N N . ASP B 1 95 ? -10.82 -20.797 -18.953 1 92.94 95 ASP B N 1
ATOM 1893 C CA . ASP B 1 95 ? -10.406 -21.406 -17.703 1 92.94 95 ASP B CA 1
ATOM 1894 C C . ASP B 1 95 ? -10.453 -22.922 -17.781 1 92.94 95 ASP B C 1
ATOM 1896 O O . ASP B 1 95 ? -10.555 -23.484 -18.875 1 92.94 95 ASP B O 1
ATOM 1900 N N . GLN B 1 96 ? -10.234 -23.578 -16.656 1 89.81 96 GLN B N 1
ATOM 1901 C CA . GLN B 1 96 ? -10.156 -25.031 -16.625 1 89.81 96 GLN B CA 1
ATOM 1902 C C . GLN B 1 96 ? -11.477 -25.656 -17.062 1 89.81 96 GLN B C 1
ATOM 1904 O O . GLN B 1 96 ? -11.508 -26.828 -17.469 1 89.81 96 GLN B O 1
ATOM 1909 N N . ASN B 1 97 ? -12.531 -24.891 -17 1 92.38 97 ASN B N 1
ATOM 1910 C CA . ASN B 1 97 ? -13.844 -25.375 -17.406 1 92.38 97 ASN B CA 1
ATOM 1911 C C . ASN B 1 97 ? -14.211 -24.875 -18.797 1 92.38 97 ASN B C 1
ATOM 1913 O O . ASN B 1 97 ? -15.383 -24.906 -19.188 1 92.38 97 ASN B O 1
ATOM 1917 N N . ASP B 1 98 ? -13.289 -24.359 -19.453 1 90.69 98 ASP B N 1
ATOM 1918 C CA . ASP B 1 98 ? -13.461 -23.859 -20.812 1 90.69 98 ASP B CA 1
ATOM 1919 C C . ASP B 1 98 ? -14.398 -22.656 -20.828 1 90.69 98 ASP B C 1
ATOM 1921 O O . ASP B 1 98 ? -15.109 -22.438 -21.812 1 90.69 98 ASP B O 1
ATOM 1925 N N . ALA B 1 99 ? -14.539 -22.062 -19.75 1 94.12 99 ALA B N 1
ATOM 1926 C CA . ALA B 1 99 ? -15.297 -20.812 -19.688 1 94.12 99 ALA B CA 1
ATOM 1927 C C . ALA B 1 99 ? -14.398 -19.609 -19.953 1 94.12 99 ALA B C 1
ATOM 1929 O O . ALA B 1 99 ? -13.25 -19.578 -19.5 1 94.12 99 ALA B O 1
ATOM 1930 N N . GLU B 1 100 ? -14.977 -18.703 -20.703 1 95 100 GLU B N 1
ATOM 1931 C CA . GLU B 1 100 ? -14.211 -17.5 -21.016 1 95 100 GLU B CA 1
ATOM 1932 C C . GLU B 1 100 ? -14.078 -16.594 -19.797 1 95 100 GLU B C 1
ATOM 1934 O O . GLU B 1 100 ? -15.07 -16.297 -19.109 1 95 100 GLU B O 1
ATOM 1939 N N . GLN B 1 101 ? -12.859 -16.219 -19.547 1 96.44 101 GLN B N 1
ATOM 1940 C CA . GLN B 1 101 ? -12.531 -15.297 -18.453 1 96.44 101 GLN B CA 1
ATOM 1941 C C . GLN B 1 101 ? -11.672 -14.141 -18.969 1 96.44 101 GLN B C 1
ATOM 1943 O O . GLN B 1 101 ? -11.242 -14.141 -20.125 1 96.44 101 GLN B O 1
ATOM 1948 N N . GLN B 1 102 ? -11.594 -13.164 -18.141 1 96.81 102 GLN B N 1
ATOM 1949 C CA . GLN B 1 102 ? -10.727 -12.055 -18.5 1 96.81 102 GLN B CA 1
ATOM 1950 C C . GLN B 1 102 ? -9.812 -11.664 -17.344 1 96.81 102 GLN B C 1
ATOM 1952 O O . GLN B 1 102 ? -10.156 -11.883 -16.172 1 96.81 102 GLN B O 1
ATOM 1957 N N . VAL B 1 103 ? -8.648 -11.141 -17.625 1 96.31 103 VAL B N 1
ATOM 1958 C CA . VAL B 1 103 ? -7.688 -10.641 -16.656 1 96.31 103 VAL B CA 1
ATOM 1959 C C . VAL B 1 103 ? -7.027 -9.375 -17.188 1 96.31 103 VAL B C 1
ATOM 1961 O O . VAL B 1 103 ? -6.781 -9.25 -18.391 1 96.31 103 VAL B O 1
ATOM 1964 N N . LYS B 1 104 ? -6.781 -8.484 -16.266 1 95.56 104 LYS B N 1
ATOM 1965 C CA . LYS B 1 104 ? -6.164 -7.219 -16.672 1 95.56 104 LYS B CA 1
ATOM 1966 C C . LYS B 1 104 ? -4.758 -7.441 -17.219 1 95.56 104 LYS B C 1
ATOM 1968 O O . LYS B 1 104 ? -3.988 -8.227 -16.656 1 95.56 104 LYS B O 1
ATOM 1973 N N . LEU B 1 105 ? -4.48 -6.719 -18.281 1 96.31 105 LEU B N 1
ATOM 1974 C CA . LEU B 1 105 ? -3.143 -6.785 -18.859 1 96.31 105 LEU B CA 1
ATOM 1975 C C . LEU B 1 105 ? -2.125 -6.094 -17.969 1 96.31 105 LEU B C 1
ATOM 1977 O O . LEU B 1 105 ? -2.434 -5.078 -17.328 1 96.31 105 LEU B O 1
ATOM 1981 N N . PRO B 1 106 ? -0.977 -6.684 -17.844 1 93.25 106 PRO B N 1
ATOM 1982 C CA . PRO B 1 106 ? 0.088 -6.027 -17.078 1 93.25 106 PRO B CA 1
ATOM 1983 C C . PRO B 1 106 ? 0.737 -4.875 -17.844 1 93.25 106 PRO B C 1
ATOM 1985 O O . PRO B 1 106 ? 1.925 -4.941 -18.172 1 93.25 106 PRO B O 1
ATOM 1988 N N . LEU B 1 107 ? 0.064 -3.779 -17.953 1 90.69 107 LEU B N 1
ATOM 1989 C CA . LEU B 1 107 ? 0.456 -2.676 -18.828 1 90.69 107 LEU B CA 1
ATOM 1990 C C . LEU B 1 107 ? 1.697 -1.973 -18.281 1 90.69 107 LEU B C 1
ATOM 1992 O O . LEU B 1 107 ? 2.404 -1.292 -19.031 1 90.69 107 LEU B O 1
ATOM 1996 N N . GLU B 1 108 ? 1.928 -2.152 -17.016 1 86.06 108 GLU B N 1
ATOM 1997 C CA . GLU B 1 108 ? 3.117 -1.548 -16.422 1 86.06 108 GLU B CA 1
ATOM 1998 C C . GLU B 1 108 ? 4.379 -2.318 -16.797 1 86.06 108 GLU B C 1
ATOM 2000 O O . GLU B 1 108 ? 5.492 -1.812 -16.656 1 86.06 108 GLU B O 1
ATOM 2005 N N . ASN B 1 109 ? 4.211 -3.486 -17.25 1 90.75 109 ASN B N 1
ATOM 2006 C CA . ASN B 1 109 ? 5.324 -4.309 -17.719 1 90.75 109 ASN B CA 1
ATOM 2007 C C . ASN B 1 109 ? 5.449 -4.273 -19.234 1 90.75 109 ASN B C 1
ATOM 2009 O O . ASN B 1 109 ? 4.969 -5.18 -19.922 1 90.75 109 ASN B O 1
ATOM 2013 N N . ASP B 1 110 ? 6.164 -3.377 -19.688 1 93.56 110 ASP B N 1
ATOM 2014 C CA . ASP B 1 110 ? 6.238 -3.104 -21.125 1 93.56 110 ASP B CA 1
ATOM 2015 C C . ASP B 1 110 ? 6.844 -4.285 -21.875 1 93.56 110 ASP B C 1
ATOM 2017 O O . ASP B 1 110 ? 6.375 -4.645 -22.969 1 93.56 110 ASP B O 1
ATOM 2021 N N . GLU B 1 111 ? 7.902 -4.789 -21.375 1 95 111 GLU B N 1
ATOM 2022 C CA . GLU B 1 111 ? 8.586 -5.898 -22.047 1 95 111 GLU B CA 1
ATOM 2023 C C . GLU B 1 111 ? 7.648 -7.094 -22.219 1 95 111 GLU B C 1
ATOM 2025 O O . GLU B 1 111 ? 7.531 -7.641 -23.312 1 95 111 GLU B O 1
ATOM 2030 N N . LEU B 1 112 ? 7.02 -7.457 -21.188 1 95.19 112 LEU B N 1
ATOM 2031 C CA . LEU B 1 112 ? 6.098 -8.586 -21.234 1 95.19 112 LEU B CA 1
ATOM 2032 C C . LEU B 1 112 ? 4.969 -8.32 -22.219 1 95.19 112 LEU B C 1
ATOM 2034 O O . LEU B 1 112 ? 4.594 -9.203 -23 1 95.19 112 LEU B O 1
ATOM 2038 N N . MET B 1 113 ? 4.445 -7.109 -22.219 1 95.56 113 MET B N 1
ATOM 2039 C CA . MET B 1 113 ? 3.33 -6.754 -23.094 1 95.56 113 MET B CA 1
ATOM 2040 C C . MET B 1 113 ? 3.738 -6.836 -24.562 1 95.56 113 MET B C 1
ATOM 2042 O O . MET B 1 113 ? 2.984 -7.344 -25.391 1 95.56 113 MET B O 1
ATOM 2046 N N . THR B 1 114 ? 4.91 -6.301 -24.828 1 96.5 114 THR B N 1
ATOM 2047 C CA . THR B 1 114 ? 5.402 -6.324 -26.203 1 96.5 114 THR B CA 1
ATOM 2048 C C . THR B 1 114 ? 5.551 -7.758 -26.703 1 96.5 114 THR B C 1
ATOM 2050 O O . THR B 1 114 ? 5.078 -8.094 -27.781 1 96.5 114 THR B O 1
ATOM 2053 N N . GLU B 1 115 ? 6.176 -8.594 -25.922 1 96.81 115 GLU B N 1
ATOM 2054 C CA . GLU B 1 115 ? 6.422 -9.977 -26.312 1 96.81 115 GLU B CA 1
ATOM 2055 C C . GLU B 1 115 ? 5.113 -10.758 -26.422 1 96.81 115 GLU B C 1
ATOM 2057 O O . GLU B 1 115 ? 4.941 -11.57 -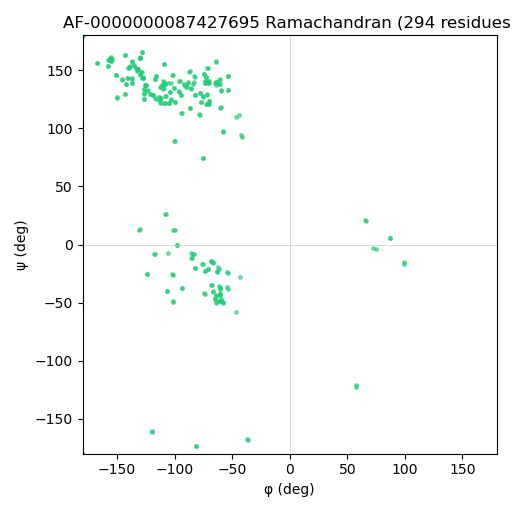27.328 1 96.81 115 GLU B O 1
ATOM 2062 N N . LEU B 1 116 ? 4.258 -10.516 -25.5 1 96.81 116 LEU B N 1
ATOM 2063 C CA . LEU B 1 116 ? 2.975 -11.203 -25.5 1 96.81 116 LEU B CA 1
ATOM 2064 C C . LEU B 1 116 ? 2.164 -10.844 -26.75 1 96.81 116 LEU B C 1
ATOM 2066 O O . LEU B 1 116 ? 1.625 -11.727 -27.422 1 96.81 116 LEU B O 1
ATOM 2070 N N . ARG B 1 117 ? 2.041 -9.594 -27.031 1 96.44 117 ARG B N 1
ATOM 2071 C CA . ARG B 1 117 ? 1.298 -9.148 -28.203 1 96.44 117 ARG B CA 1
ATOM 2072 C C . ARG B 1 117 ? 1.916 -9.695 -29.484 1 96.44 117 ARG B C 1
ATOM 2074 O O . ARG B 1 117 ? 1.2 -10.109 -30.406 1 96.44 117 ARG B O 1
ATOM 2081 N N . ALA B 1 118 ? 3.203 -9.633 -29.547 1 96.06 118 ALA B N 1
ATOM 2082 C CA . ALA B 1 118 ? 3.896 -10.164 -30.719 1 96.06 118 ALA B CA 1
ATOM 2083 C C . ALA B 1 118 ? 3.602 -11.648 -30.891 1 96.06 118 ALA B C 1
ATOM 2085 O O . ALA B 1 118 ? 3.342 -12.102 -32 1 96.06 118 ALA B O 1
ATOM 2086 N N . ALA B 1 119 ? 3.705 -12.367 -29.828 1 95.25 119 ALA B N 1
ATOM 2087 C CA . ALA B 1 119 ? 3.447 -13.805 -29.891 1 95.25 119 ALA B CA 1
ATOM 2088 C C . ALA B 1 119 ? 2.018 -14.086 -30.328 1 95.25 119 ALA B C 1
ATOM 2090 O O . ALA B 1 119 ? 1.776 -15.016 -31.109 1 95.25 119 ALA B O 1
ATOM 2091 N N . PHE B 1 120 ? 1.162 -13.266 -29.906 1 95.5 120 PHE B N 1
ATOM 2092 C CA . PHE B 1 120 ? -0.242 -13.477 -30.234 1 95.5 120 PHE B CA 1
ATOM 2093 C C . PHE B 1 120 ? -0.514 -13.117 -31.688 1 95.5 120 PHE B C 1
ATOM 2095 O O . PHE B 1 120 ? -1.257 -13.812 -32.375 1 95.5 120 PHE B O 1
ATOM 2102 N N . GLU B 1 121 ? 0.038 -12.086 -32.094 1 93.81 121 GLU B N 1
ATOM 2103 C CA . GLU B 1 121 ? -0.17 -11.602 -33.469 1 93.81 121 GLU B CA 1
ATOM 2104 C C . GLU B 1 121 ? 0.462 -12.539 -34.5 1 93.81 121 GLU B C 1
ATOM 2106 O O . GLU B 1 121 ? -0.011 -12.641 -35.625 1 93.81 121 GLU B O 1
ATOM 2111 N N . ALA B 1 122 ? 1.572 -13.117 -34.125 1 91.31 122 ALA B N 1
ATOM 2112 C CA . ALA B 1 122 ? 2.211 -14.062 -35.062 1 91.31 122 ALA B CA 1
ATOM 2113 C C . ALA B 1 122 ? 1.233 -15.148 -35.5 1 91.31 122 ALA B C 1
ATOM 2115 O O . ALA B 1 122 ? 1.273 -15.602 -36.625 1 91.31 122 ALA B O 1
ATOM 2116 N N . GLY B 1 123 ? 0.333 -15.648 -34.656 1 87.81 123 GLY B N 1
ATOM 2117 C CA . GLY B 1 123 ? -0.783 -16.516 -34.969 1 87.81 123 GLY B CA 1
ATOM 2118 C C . GLY B 1 123 ? -0.356 -17.922 -35.312 1 87.81 123 GLY B C 1
ATOM 2119 O O . GLY B 1 123 ? -1.19 -18.766 -35.656 1 87.81 123 GLY B O 1
ATOM 2120 N N . ASP B 1 124 ? 0.894 -18.25 -35.375 1 88 124 ASP B N 1
ATOM 2121 C CA . ASP B 1 124 ? 1.385 -19.547 -35.812 1 88 124 ASP B CA 1
ATOM 2122 C C . ASP B 1 124 ? 1.331 -20.562 -34.656 1 88 124 ASP B C 1
ATOM 2124 O O . ASP B 1 124 ? 1.351 -21.766 -34.906 1 88 124 ASP B O 1
ATOM 2128 N N . LYS B 1 125 ? 1.275 -20.078 -33.438 1 91.06 125 LYS B N 1
ATOM 2129 C CA . LYS B 1 125 ? 1.252 -20.953 -32.25 1 91.06 125 LYS B CA 1
ATOM 2130 C C . LYS B 1 125 ? 0.168 -20.531 -31.266 1 91.06 125 LYS B C 1
ATOM 2132 O O . LYS B 1 125 ? -0.297 -19.391 -31.297 1 91.06 125 LYS B O 1
ATOM 2137 N N . SER B 1 126 ? -0.266 -21.531 -30.578 1 94.81 126 SER B N 1
ATOM 2138 C CA . SER B 1 126 ? -1.133 -21.172 -29.469 1 94.81 126 SER B CA 1
ATOM 2139 C C . SER B 1 126 ? -0.345 -20.5 -28.344 1 94.81 126 SER B C 1
ATOM 2141 O O . SER B 1 126 ? 0.803 -20.859 -28.078 1 94.81 126 SER B O 1
ATOM 2143 N N . VAL B 1 127 ? -0.961 -19.516 -27.781 1 96.88 127 VAL B N 1
ATOM 2144 C CA . VAL B 1 127 ? -0.314 -18.797 -26.688 1 96.88 127 VAL B CA 1
ATOM 2145 C C . VAL B 1 127 ? -0.995 -19.141 -25.375 1 96.88 127 VAL B C 1
ATOM 2147 O O . VAL B 1 127 ? -2.217 -19.031 -25.25 1 96.88 127 VAL B O 1
ATOM 2150 N N . LEU B 1 128 ? -0.224 -19.656 -24.453 1 97.19 128 LEU B N 1
ATOM 2151 C CA . LEU B 1 128 ? -0.697 -19.891 -23.094 1 97.19 128 LEU B CA 1
ATOM 2152 C C . LEU B 1 128 ? -0.171 -18.828 -22.141 1 97.19 128 LEU B C 1
ATOM 2154 O O . LEU B 1 128 ? 1.043 -18.656 -22.016 1 97.19 128 LEU B O 1
ATOM 2158 N N . ILE B 1 129 ? -1.131 -18.141 -21.422 1 97.94 129 ILE B N 1
ATOM 2159 C CA . ILE B 1 129 ? -0.694 -17.125 -20.453 1 97.94 129 ILE B CA 1
ATOM 2160 C C . ILE B 1 129 ? -0.627 -17.75 -19.062 1 97.94 129 ILE B C 1
ATOM 2162 O O . ILE B 1 129 ? -1.466 -18.578 -18.703 1 97.94 129 ILE B O 1
ATOM 2166 N N . ASN B 1 130 ? 0.405 -17.328 -18.359 1 97.44 130 ASN B N 1
ATOM 2167 C CA . ASN B 1 130 ? 0.582 -17.766 -16.969 1 97.44 130 ASN B CA 1
ATOM 2168 C C . ASN B 1 130 ? -0.021 -16.75 -15.992 1 97.44 130 ASN B C 1
ATOM 2170 O O . ASN B 1 130 ? 0.44 -15.617 -15.898 1 97.44 130 ASN B O 1
ATOM 2174 N N . ILE B 1 131 ? -1.073 -17.188 -15.328 1 97.31 131 ILE B N 1
ATOM 2175 C CA . ILE B 1 131 ? -1.755 -16.312 -14.383 1 97.31 131 ILE B CA 1
ATOM 2176 C C . ILE B 1 131 ? -1.401 -16.719 -12.953 1 97.31 131 ILE B C 1
ATOM 2178 O O . ILE B 1 131 ? -1.609 -17.859 -12.562 1 97.31 131 ILE B O 1
ATOM 2182 N N . GLN B 1 132 ? -0.837 -15.734 -12.234 1 96.06 132 GLN B N 1
ATOM 2183 C CA . GLN B 1 132 ? -0.532 -15.898 -10.82 1 96.06 132 GLN B CA 1
ATOM 2184 C C . GLN B 1 132 ? -1.645 -15.328 -9.945 1 96.06 132 GLN B C 1
ATOM 2186 O O . GLN B 1 132 ? -2.16 -14.242 -10.219 1 96.06 132 GLN B O 1
ATOM 2191 N N . ARG B 1 133 ? -2.072 -16.125 -8.984 1 93.94 133 ARG B N 1
ATOM 2192 C CA . ARG B 1 133 ? -3.092 -15.688 -8.031 1 93.94 133 ARG B CA 1
ATOM 2193 C C . ARG B 1 133 ? -2.588 -15.805 -6.602 1 93.94 133 ARG B C 1
ATOM 2195 O O . ARG B 1 133 ? -1.95 -16.797 -6.238 1 93.94 133 ARG B O 1
ATOM 2202 N N . ALA B 1 134 ? -2.787 -14.797 -5.844 1 93.56 134 ALA B N 1
ATOM 2203 C CA . ALA B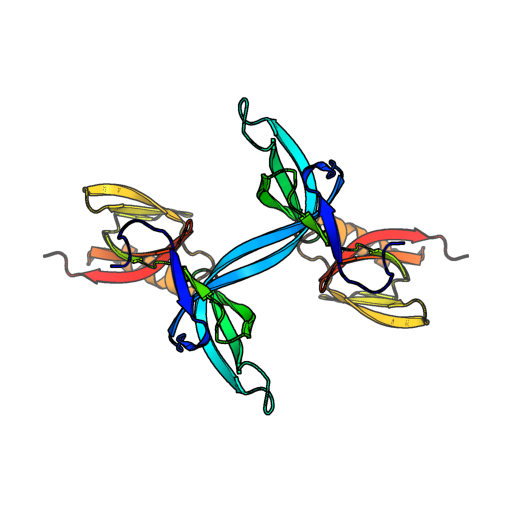 1 134 ? -2.49 -14.773 -4.41 1 93.56 134 ALA B CA 1
ATOM 2204 C C . ALA B 1 134 ? -3.434 -13.828 -3.67 1 93.56 134 ALA B C 1
ATOM 2206 O O . ALA B 1 134 ? 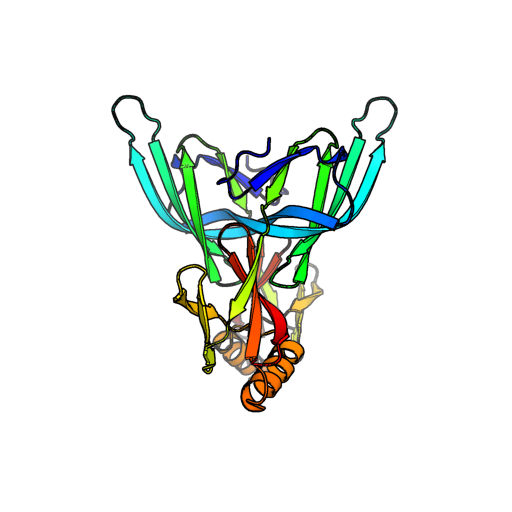-3.57 -12.664 -4.039 1 93.56 134 ALA B O 1
ATOM 2207 N N . MET B 1 135 ? -4.062 -14.453 -2.617 1 88.94 135 MET B N 1
ATOM 2208 C CA . MET B 1 135 ? -5.023 -13.656 -1.859 1 88.94 135 MET B CA 1
ATOM 2209 C C . MET B 1 135 ? -6.117 -13.117 -2.771 1 88.94 135 MET B C 1
ATOM 2211 O O . MET B 1 135 ? -6.844 -13.883 -3.406 1 88.94 135 MET B O 1
ATOM 2215 N N . ASN B 1 136 ? -6.371 -11.828 -2.891 1 82.44 136 ASN B N 1
ATOM 2216 C CA . ASN B 1 136 ? -7.438 -11.273 -3.711 1 82.44 136 ASN B CA 1
ATOM 2217 C C . ASN B 1 136 ? -6.887 -10.602 -4.965 1 82.44 136 ASN B C 1
ATOM 2219 O O . ASN B 1 136 ? -7.543 -9.734 -5.551 1 82.44 136 ASN B O 1
ATOM 2223 N N . THR B 1 137 ? -5.684 -11.102 -5.375 1 87.38 137 THR B N 1
ATOM 2224 C CA . THR B 1 137 ? -5.039 -10.477 -6.523 1 87.38 137 THR B CA 1
ATOM 2225 C C . THR B 1 137 ? -4.668 -11.516 -7.574 1 87.38 137 THR B C 1
ATOM 2227 O O . THR B 1 137 ? -4.352 -12.656 -7.234 1 87.38 137 THR B O 1
ATOM 2230 N N . GLU B 1 138 ? -4.797 -11.117 -8.82 1 93.62 138 GLU B N 1
ATOM 2231 C CA . GLU B 1 138 ? -4.332 -11.953 -9.922 1 93.62 138 GLU B CA 1
ATOM 2232 C C . GLU B 1 138 ? -3.668 -11.109 -11.008 1 93.62 138 GLU B C 1
ATOM 2234 O O . GLU B 1 138 ? -3.922 -9.906 -11.117 1 93.62 138 GLU B O 1
ATOM 2239 N N . GLY B 1 139 ? -2.742 -11.758 -11.711 1 95.12 139 GLY B N 1
ATOM 2240 C CA . GLY B 1 139 ? -2.061 -11.07 -12.797 1 95.12 139 GLY B CA 1
ATOM 2241 C C . GLY B 1 139 ? -1.271 -12 -13.695 1 95.12 139 GLY B C 1
ATOM 2242 O O . GLY B 1 139 ? -0.915 -13.109 -13.289 1 95.12 139 GLY B O 1
ATOM 2243 N N . ILE B 1 140 ? -1.063 -11.555 -14.914 1 96.94 140 ILE B N 1
ATOM 2244 C CA . ILE B 1 140 ? -0.222 -12.289 -15.852 1 96.94 140 ILE B CA 1
ATOM 2245 C C . ILE B 1 140 ? 1.248 -12.102 -15.484 1 96.94 140 ILE B C 1
ATOM 2247 O O . ILE B 1 140 ? 1.718 -10.969 -15.352 1 96.94 140 ILE B O 1
ATOM 2251 N N . VAL B 1 141 ? 1.913 -13.195 -15.359 1 94.69 141 VAL B N 1
ATOM 2252 C CA . VAL B 1 141 ? 3.316 -13.07 -14.977 1 94.69 141 VAL B CA 1
ATOM 2253 C C . VAL B 1 141 ? 4.203 -13.633 -16.078 1 94.69 141 VAL B C 1
ATOM 2255 O O . VAL B 1 141 ? 5.43 -13.5 -16.031 1 94.69 141 VAL B O 1
ATOM 2258 N N . GLY B 1 142 ? 3.629 -14.25 -17.047 1 95.88 142 GLY B N 1
ATOM 2259 C CA . GLY B 1 142 ? 4.359 -14.828 -18.172 1 95.88 142 GLY B CA 1
ATOM 2260 C C . GLY B 1 142 ? 3.457 -15.492 -19.188 1 95.88 142 GLY B C 1
ATOM 2261 O O . GLY B 1 142 ? 2.232 -15.438 -19.078 1 95.88 142 GLY B O 1
ATOM 2262 N N . PHE B 1 143 ? 4.152 -16.031 -20.234 1 97.56 143 PHE B N 1
ATOM 2263 C CA . PHE B 1 143 ? 3.422 -16.797 -21.25 1 97.56 143 PHE B CA 1
ATOM 2264 C C . PHE B 1 143 ? 4.344 -17.797 -21.953 1 97.56 143 PHE B C 1
ATOM 2266 O O . PHE B 1 143 ? 5.566 -17.688 -21.844 1 97.56 143 PHE B O 1
ATOM 2273 N N . LYS B 1 144 ? 3.73 -18.734 -22.484 1 96.31 144 LYS B N 1
ATOM 2274 C CA . LYS B 1 144 ? 4.441 -19.688 -23.312 1 96.31 144 LYS B CA 1
ATOM 2275 C C . LYS B 1 144 ? 3.666 -19.984 -24.594 1 96.31 144 LYS B C 1
ATOM 2277 O O . LYS B 1 144 ? 2.461 -19.734 -24.672 1 96.31 144 LYS B O 1
ATOM 2282 N N . THR B 1 145 ? 4.434 -20.375 -25.594 1 95.69 145 THR B N 1
ATOM 2283 C CA . THR B 1 145 ? 3.814 -20.734 -26.859 1 95.69 145 THR B CA 1
ATOM 2284 C C . THR B 1 145 ? 3.871 -22.234 -27.094 1 95.69 145 THR B C 1
ATOM 2286 O O . THR B 1 145 ? 4.812 -22.906 -26.641 1 95.69 145 THR B O 1
ATOM 2289 N N . GLU B 1 146 ? 2.809 -22.672 -27.562 1 91.94 146 GLU B N 1
ATOM 2290 C CA . GLU B 1 146 ? 2.748 -24.094 -27.906 1 91.94 146 GLU B CA 1
ATOM 2291 C C . GLU B 1 146 ? 2.318 -24.297 -29.359 1 91.94 146 GLU B C 1
ATOM 2293 O O . GLU B 1 146 ? 1.487 -23.547 -29.875 1 91.94 146 GLU B O 1
ATOM 2298 N N . ASN B 1 147 ? 3.07 -25.297 -30.047 1 84.88 147 ASN B N 1
ATOM 2299 C CA . ASN B 1 147 ? 2.688 -25.656 -31.406 1 84.88 147 ASN B CA 1
ATOM 2300 C C . ASN B 1 147 ? 1.263 -26.188 -31.453 1 84.88 147 ASN B C 1
ATOM 2302 O O . ASN B 1 147 ? 0.831 -26.906 -30.562 1 84.88 147 ASN B O 1
ATOM 2306 N N . ILE B 1 148 ? 0.356 -25.5 -32.188 1 66.69 148 ILE B N 1
ATOM 2307 C CA . ILE B 1 148 ? -0.981 -26.047 -32.438 1 66.69 148 ILE B CA 1
ATOM 2308 C C . ILE B 1 148 ? -0.88 -27.391 -33.125 1 66.69 148 ILE B C 1
ATOM 2310 O O . ILE B 1 148 ? -0.258 -27.516 -34.188 1 66.69 148 ILE B O 1
ATOM 2314 N N . LYS B 1 149 ? -0.962 -28.484 -32.344 1 53.62 149 LYS B N 1
ATOM 2315 C CA . LYS B 1 149 ? -1.043 -29.75 -33.062 1 53.62 149 LYS B CA 1
ATOM 2316 C C . LYS B 1 149 ? -2.318 -29.844 -33.906 1 53.62 149 LYS B C 1
ATOM 2318 O O . LYS B 1 149 ? -3.361 -29.312 -33.5 1 53.62 149 LYS B O 1
#

Nearest PDB structures (foldseek):
  7n4d-assembly2_B  TM=7.923E-01  e=2.129E-11  Naegleria fowleri
  6q84-assembly1_C  TM=8.257E-01  e=2.488E-10  Saccharomyces cerevisiae S288C
  8t2x-assembly1_eI  TM=7.746E-01  e=1.723E-09  Saccharomyces cerevisiae
  8qzx-assembly1_E  TM=8.053E-01  e=2.238E-09  Trichomonas vaginalis
  7oya-assembly1_11  TM=7.399E-01  e=7.454E-09  Danio rerio

InterPro domains:
  IPR001884 Translation elongation factor IF5A-like [PIRSF003025] (8-146)
  IPR001884 Translation elongation factor IF5A-like [PTHR11673] (4-145)
  IPR001884 Translation elongation factor IF5A-like [TIGR00037] (9-140)
  IPR008991 Translation protein SH3-like domain superfamily [SSF50104] (7-82)
  IPR012340 Nucleic acid-binding, OB-fold [G3DSA:2.40.50.140] (76-148)
  IPR012340 Nucleic acid-binding, OB-fold [SSF50249] (76-145)
  IPR014722 Large ribosomal subunit protein uL2, domain 2 [G3DSA:2.30.30.30] (8-74)
  IPR019769 Translation initiation factor 5A, hypusine site [PS00302] (40-47)
  IPR020189 Translation initiation factor 5A, C-terminal [PF01287] (75-144)
  IPR020189 Translation initiation factor 5A, C-terminal [SM01376] (75-144)
  IPR048670 Translation initiation factor 5A-like, N-terminal [PF21485] (9-69)

Sequence (298 aa):
MSASGEPMYPKQAGNLKKGDYIVMKDVFPCKVSEISTSKTGKHGHAKCSITAIDIFTGKKYEDSCPSSHNVMCPNVSRTDYLLINLDDEYAFYFDQNDAEQQVKLPLENDELMTELRAAFEAGDKSVLINIQRAMNTEGIVGFKTENIKMSASGEPMYPKQAGNLKKGDYIVMKDVFPCKVSEISTSKTGKHGHAKCSITAIDIFTGKKYEDSCPSSHNVMCPNVSRTDYLLINLDDEYAFYFDQNDAEQQVKLPLENDELMTELRAAFEAGDKSVLINIQRAMNTEGIVGFKTENIK

Organism: Giardia muris (NCBI:txid5742)

Foldseek 3Di:
DPPPPDPDDDDDPVPDDPPDDDDDDDDAAWAWPDKDWDDDPPPDAIKMWTWTAGPQPRDIDIDMDGPPDDDDHWDKDKDKFWWDDDDPFWTWTQDPVGDIDIDGASVVDPVQVVVQVVLVVVVQWIKIFIWMDIDPDIYTDHIDTDGPD/DPPPPDPDDDDDPVPDDPPDDDDDDDDAAWDWPDKDWDDDPPPDAIKMWTWTAGPQPRDIDIDMDGPPDDDDHWDKDKDKFWWDDDDPFWTWTADPVGDIDIDGASVVDPVQVVVQVVVVVVVQWTKIFIWMDIDPDIYTDHIDTDGPD

Solvent-accessible surface area (backbone atoms only — not comparable to full-atom values): 16660 Å² total; per-residue (Å²): 126,81,67,92,82,50,50,51,48,78,42,42,46,65,73,62,50,68,68,37,52,29,51,43,74,46,78,39,60,19,33,26,70,41,70,45,76,43,74,40,69,98,83,43,69,37,33,28,42,38,32,29,28,26,74,84,80,60,50,75,47,76,52,71,46,49,23,81,41,70,38,50,21,44,43,74,44,78,47,77,28,47,56,73,47,75,62,97,56,36,36,31,26,36,46,98,80,68,42,82,43,75,44,62,52,51,75,88,39,56,67,61,48,53,53,49,52,49,52,55,68,66,60,76,40,43,42,30,37,26,38,36,36,40,68,96,44,72,39,61,78,48,69,46,74,41,79,69,125,126,83,72,83,87,51,49,51,49,77,42,42,46,62,73,60,48,69,68,36,53,30,52,43,74,47,76,37,58,18,33,26,71,40,71,46,76,44,75,39,69,98,84,44,68,38,34,29,42,38,32,29,27,26,74,84,79,61,48,75,45,76,51,71,46,50,23,81,40,71,38,50,21,46,43,73,46,77,46,76,28,48,55,74,47,74,61,97,57,35,35,30,27,38,48,99,80,66,41,82,43,74,44,61,53,52,75,89,40,55,68,60,47,53,53,50,52,50,54,55,68,66,61,76,41,44,42,30,36,26,37,37,36,41,67,95,43,72,40,60,77,49,70,49,74,38,80,69,125